Protein AF-A0A4E0RVG8-F1 (afdb_monomer_lite)

Secondary structure (DSSP, 8-state):
-PPPGGG-SS---S---------HHHHHHHHHHHHHHH--HHHHHHHHHHHHH-SPPPPTT-HHHHHHHHHHHHHHHHHHHHTT-HHHHTSHHHHHHHHTTS-HHHHHHHHHHHHHHHHTT----THHHHHHHHHHHHHHH--TTTTT-------------------------------B-TTT-SB--GGG-TTTGGG--

Structure (mmCIF, N/CA/C/O backbone):
data_AF-A0A4E0RVG8-F1
#
_entry.id   AF-A0A4E0RVG8-F1
#
loop_
_atom_site.group_PDB
_atom_site.id
_atom_site.type_symbol
_atom_site.label_atom_id
_atom_site.label_alt_id
_atom_site.label_comp_id
_atom_site.label_asym_id
_atom_site.label_entity_id
_atom_site.label_seq_id
_atom_site.pdbx_PDB_ins_code
_atom_site.Cartn_x
_atom_site.Cartn_y
_atom_site.Cartn_z
_atom_site.occupancy
_atom_site.B_iso_or_equiv
_atom_site.auth_seq_id
_atom_site.auth_comp_id
_atom_site.auth_asym_id
_atom_site.auth_atom_id
_atom_site.pdbx_PDB_model_num
ATOM 1 N N . MET A 1 1 ? 39.348 -20.521 -1.700 1.00 37.69 1 MET A N 1
ATOM 2 C CA . MET A 1 1 ? 38.401 -19.799 -0.828 1.00 37.69 1 MET A CA 1
ATOM 3 C C . MET A 1 1 ? 38.369 -18.353 -1.295 1.00 37.69 1 MET A C 1
ATOM 5 O O . MET A 1 1 ? 39.343 -17.645 -1.078 1.00 37.69 1 MET A O 1
ATOM 9 N N . LEU A 1 2 ? 37.337 -17.967 -2.051 1.00 38.94 2 LEU A N 1
ATOM 10 C CA . LEU A 1 2 ? 37.091 -16.569 -2.425 1.00 38.94 2 LEU A CA 1
ATOM 11 C C . LEU A 1 2 ? 36.322 -15.877 -1.286 1.00 38.94 2 LEU A C 1
ATOM 13 O O . LEU A 1 2 ? 35.474 -16.536 -0.685 1.00 38.94 2 LEU A O 1
ATOM 17 N N . PRO A 1 3 ? 36.571 -14.591 -0.992 1.00 45.75 3 PRO A N 1
ATOM 18 C CA . PRO A 1 3 ? 35.736 -13.839 -0.066 1.00 45.75 3 PRO A CA 1
ATOM 19 C C . PRO A 1 3 ? 34.444 -13.350 -0.749 1.00 45.75 3 PRO A C 1
ATOM 21 O O . PRO A 1 3 ? 34.441 -13.024 -1.937 1.00 45.75 3 PRO A O 1
ATOM 24 N N . ASP A 1 4 ? 33.359 -13.302 0.027 1.00 42.81 4 ASP A N 1
ATOM 25 C CA . ASP A 1 4 ? 32.016 -12.869 -0.377 1.00 42.81 4 ASP A CA 1
ATOM 26 C C . ASP A 1 4 ? 31.976 -11.416 -0.908 1.00 42.81 4 ASP A C 1
ATOM 28 O O . ASP A 1 4 ? 32.441 -10.500 -0.221 1.00 42.81 4 ASP A O 1
ATOM 32 N N . PRO A 1 5 ? 31.343 -11.145 -2.069 1.00 45.34 5 PRO A N 1
ATOM 33 C CA . PRO A 1 5 ? 31.264 -9.799 -2.645 1.00 45.34 5 PRO A CA 1
ATOM 34 C C . PRO A 1 5 ? 30.234 -8.859 -1.986 1.00 45.34 5 PRO A C 1
ATOM 36 O O . PRO A 1 5 ? 30.130 -7.696 -2.372 1.00 45.34 5 PRO A O 1
ATOM 39 N N . LEU A 1 6 ? 29.474 -9.308 -0.982 1.00 44.41 6 LEU A N 1
ATOM 40 C CA . LEU A 1 6 ? 28.323 -8.558 -0.450 1.00 44.41 6 LEU A CA 1
ATOM 41 C C . LEU A 1 6 ? 28.614 -7.673 0.776 1.00 44.41 6 LEU A C 1
ATOM 43 O O . LEU A 1 6 ? 27.701 -7.050 1.315 1.00 44.41 6 LEU A O 1
ATOM 47 N N . LEU A 1 7 ? 29.874 -7.544 1.201 1.00 45.16 7 LEU A N 1
ATOM 48 C CA . LEU A 1 7 ? 30.248 -6.710 2.356 1.00 45.16 7 LEU A CA 1
ATOM 49 C C . LEU A 1 7 ? 30.749 -5.295 2.007 1.00 45.16 7 LEU A C 1
ATOM 51 O O . LEU A 1 7 ? 31.096 -4.534 2.906 1.00 45.16 7 LEU A O 1
ATOM 55 N N . CYS A 1 8 ? 30.741 -4.882 0.735 1.00 43.25 8 CYS A N 1
ATOM 56 C CA . CYS A 1 8 ? 31.316 -3.595 0.309 1.00 43.25 8 CYS A CA 1
ATOM 57 C C . CYS A 1 8 ? 30.306 -2.433 0.189 1.00 43.25 8 CYS A C 1
ATOM 59 O O . CYS A 1 8 ? 30.547 -1.475 -0.539 1.00 43.25 8 CYS A O 1
ATOM 61 N N . TRP A 1 9 ? 29.159 -2.486 0.877 1.00 38.25 9 TRP A N 1
ATOM 62 C CA . TRP A 1 9 ? 28.128 -1.439 0.759 1.00 38.25 9 TRP A CA 1
ATOM 63 C C . TRP A 1 9 ? 27.775 -0.730 2.067 1.00 38.25 9 TRP A C 1
ATOM 65 O O . TRP A 1 9 ? 26.654 -0.259 2.251 1.00 38.25 9 TRP A O 1
ATOM 75 N N . LYS A 1 10 ? 28.742 -0.598 2.984 1.00 39.66 10 LYS A N 1
ATOM 76 C CA . LYS A 1 10 ? 28.649 0.357 4.099 1.00 39.66 10 LYS A CA 1
ATOM 77 C C . LYS A 1 10 ? 29.997 1.009 4.402 1.00 39.66 10 LYS A C 1
ATOM 79 O O . LYS A 1 10 ? 30.879 0.385 4.971 1.00 39.66 10 LYS A O 1
ATOM 84 N N . GLY A 1 11 ? 30.086 2.306 4.102 1.00 36.59 11 GLY A N 1
ATOM 85 C CA . GLY A 1 11 ? 31.051 3.220 4.714 1.00 36.59 11 GLY A CA 1
ATOM 86 C C . GLY A 1 11 ? 32.133 3.747 3.775 1.00 36.59 11 GLY A C 1
ATOM 87 O O . GLY A 1 11 ? 33.090 3.048 3.479 1.00 36.59 11 GLY A O 1
ATOM 88 N N . THR A 1 12 ? 31.988 5.009 3.355 1.00 35.59 12 THR A N 1
ATOM 89 C CA . THR A 1 12 ? 33.002 6.093 3.439 1.00 35.59 12 THR A CA 1
ATOM 90 C C . THR A 1 12 ? 32.577 7.271 2.556 1.00 35.59 12 THR A C 1
ATOM 92 O O . THR A 1 12 ? 33.161 7.590 1.525 1.00 35.59 12 THR A O 1
ATOM 95 N N . ARG A 1 13 ? 31.530 7.980 2.992 1.00 45.09 13 ARG A N 1
ATOM 96 C CA . ARG A 1 13 ? 31.224 9.325 2.495 1.00 45.09 13 ARG A CA 1
ATOM 97 C C . ARG A 1 13 ? 32.097 10.316 3.271 1.00 45.09 13 ARG A C 1
ATOM 99 O O . ARG A 1 13 ? 31.614 10.935 4.206 1.00 45.09 13 ARG A O 1
ATOM 106 N N . SER A 1 14 ? 33.386 10.394 2.940 1.00 43.09 14 SER A N 1
ATOM 107 C CA . SER A 1 14 ? 34.197 11.603 3.149 1.00 43.09 14 SER A CA 1
ATOM 108 C C . SER A 1 14 ? 35.595 11.454 2.554 1.00 43.09 14 SER A C 1
ATOM 110 O O . SER A 1 14 ? 36.354 10.566 2.919 1.00 43.09 14 SER A O 1
ATOM 112 N N . HIS A 1 15 ? 35.912 12.389 1.660 1.00 42.06 15 HIS A N 1
ATOM 113 C CA . HIS A 1 15 ? 37.232 12.696 1.109 1.00 42.06 15 HIS A CA 1
ATOM 114 C C . HIS A 1 15 ? 37.966 11.627 0.286 1.00 42.06 15 HIS A C 1
ATOM 116 O O . HIS A 1 15 ? 38.915 10.991 0.738 1.00 42.06 15 HIS A O 1
ATOM 122 N N . ARG A 1 16 ? 37.724 11.669 -1.030 1.00 37.50 16 ARG A N 1
ATOM 123 C CA . ARG A 1 16 ? 38.842 11.804 -1.974 1.00 37.50 16 ARG A CA 1
ATOM 124 C C . ARG A 1 16 ? 38.418 12.597 -3.214 1.00 37.50 16 ARG A C 1
ATOM 126 O O . ARG A 1 16 ? 37.529 12.196 -3.954 1.00 37.50 16 ARG A O 1
ATOM 133 N N . ARG A 1 17 ? 39.035 13.770 -3.392 1.00 47.69 17 ARG A N 1
ATOM 134 C CA . ARG A 1 17 ? 39.028 14.530 -4.646 1.00 47.69 17 ARG A CA 1
ATOM 135 C C . ARG A 1 17 ? 39.927 13.787 -5.634 1.00 47.69 17 ARG A C 1
ATOM 137 O O . ARG A 1 17 ? 41.140 13.928 -5.555 1.00 47.69 17 ARG A O 1
ATOM 144 N N . SER A 1 18 ? 39.316 13.074 -6.566 1.00 37.06 18 SER A N 1
ATOM 145 C CA . SER A 1 18 ? 39.905 12.728 -7.859 1.00 37.06 18 SER A CA 1
ATOM 146 C C . SER A 1 18 ? 38.774 12.838 -8.868 1.00 37.06 18 SER A C 1
ATOM 148 O O . SER A 1 18 ? 37.723 12.227 -8.686 1.00 37.06 18 SER A O 1
ATOM 150 N N . ARG A 1 19 ? 38.938 13.698 -9.873 1.00 47.47 19 ARG A N 1
ATOM 151 C CA . ARG A 1 19 ? 38.011 13.801 -10.999 1.00 47.47 19 ARG A CA 1
ATOM 152 C C . ARG A 1 19 ? 38.129 12.530 -11.833 1.00 47.47 19 ARG A C 1
ATOM 154 O O . ARG A 1 19 ? 38.873 12.527 -12.800 1.00 47.47 19 ARG A O 1
ATOM 161 N N . ASP A 1 20 ? 37.357 11.515 -11.491 1.00 51.16 20 ASP A N 1
ATOM 162 C CA . ASP A 1 20 ? 36.913 10.539 -12.474 1.00 51.16 20 ASP A CA 1
ATOM 163 C C . ASP A 1 20 ? 35.464 10.885 -12.779 1.00 51.16 20 ASP A C 1
ATOM 165 O O . ASP A 1 20 ? 34.530 10.571 -12.038 1.00 51.16 20 ASP A O 1
ATOM 169 N N . VAL A 1 21 ? 35.288 11.643 -13.860 1.00 50.25 21 VAL A N 1
ATOM 170 C CA . VAL A 1 21 ? 34.004 11.710 -14.546 1.00 50.25 21 VAL A CA 1
ATOM 171 C C . VAL A 1 21 ? 33.751 10.283 -15.010 1.00 50.25 21 VAL A C 1
ATOM 173 O O . VAL A 1 21 ? 34.261 9.872 -16.048 1.00 50.25 21 VAL A O 1
ATOM 176 N N . PHE A 1 22 ? 33.002 9.506 -14.222 1.00 54.41 22 PHE A N 1
ATOM 177 C CA . PHE A 1 22 ? 32.346 8.318 -14.750 1.00 54.41 22 PHE A CA 1
ATOM 178 C C . PHE A 1 22 ? 31.686 8.762 -16.056 1.00 54.41 22 PHE A C 1
ATOM 180 O O . PHE A 1 22 ? 30.952 9.760 -16.026 1.00 54.41 22 PHE A O 1
ATOM 187 N N . PRO A 1 23 ? 31.955 8.115 -17.204 1.00 60.66 23 PRO A N 1
ATOM 188 C CA . PRO A 1 23 ? 31.204 8.430 -18.399 1.00 60.66 23 PRO A CA 1
ATOM 189 C C . PRO A 1 23 ? 29.758 8.116 -18.029 1.00 60.66 23 PRO A C 1
ATOM 191 O O . PRO A 1 23 ? 29.406 6.951 -17.864 1.00 60.66 23 PRO A O 1
ATOM 194 N N . LYS A 1 24 ? 28.941 9.154 -17.797 1.00 70.69 24 LYS A N 1
ATOM 195 C CA . LYS A 1 24 ? 27.519 9.010 -17.443 1.00 70.69 24 LYS A CA 1
ATOM 196 C C . LYS A 1 24 ? 26.844 8.054 -18.426 1.00 70.69 24 LYS A C 1
ATOM 198 O O . LYS A 1 24 ? 26.066 7.202 -18.030 1.00 70.69 24 LYS A O 1
ATOM 203 N N . GLU A 1 25 ? 27.297 8.126 -19.671 1.00 81.12 25 GLU A N 1
ATOM 204 C CA . GLU A 1 25 ? 27.024 7.219 -20.773 1.00 81.12 25 GLU A CA 1
ATOM 205 C C . GLU A 1 25 ? 27.254 5.725 -20.466 1.00 81.12 25 GLU A C 1
ATOM 207 O O . GLU A 1 25 ? 26.426 4.887 -20.794 1.00 81.12 25 GLU A O 1
ATOM 212 N N . GLY A 1 26 ? 28.387 5.364 -19.857 1.00 86.44 26 GLY A N 1
ATOM 213 C CA . GLY A 1 26 ? 28.716 3.979 -19.518 1.00 86.44 26 GLY A CA 1
ATOM 214 C C . GLY A 1 26 ? 27.856 3.440 -18.378 1.00 86.44 26 GLY A C 1
ATOM 215 O O . GLY A 1 26 ? 27.423 2.296 -18.443 1.00 86.44 26 GLY A O 1
ATOM 216 N N . TYR A 1 27 ? 27.570 4.272 -17.371 1.00 86.12 27 TYR A N 1
ATOM 217 C CA . TYR A 1 27 ? 26.663 3.909 -16.279 1.00 86.12 27 TYR A CA 1
ATOM 218 C C . TYR A 1 27 ? 25.227 3.721 -16.779 1.00 86.12 27 TYR A C 1
ATOM 220 O O . TYR A 1 27 ? 24.636 2.683 -16.511 1.00 86.12 27 TYR A O 1
ATOM 228 N N . VAL A 1 28 ? 24.699 4.680 -17.548 1.00 89.81 28 VAL A N 1
ATOM 229 C CA . VAL A 1 28 ? 23.347 4.594 -18.125 1.00 89.81 28 VAL A CA 1
ATOM 230 C C . VAL A 1 28 ? 23.229 3.361 -19.019 1.00 89.81 28 VAL A C 1
ATOM 232 O O . VAL A 1 28 ? 22.355 2.542 -18.782 1.00 89.81 28 VAL A O 1
ATOM 235 N N . ARG A 1 29 ? 24.184 3.125 -19.931 1.00 89.00 29 ARG A N 1
ATOM 236 C CA . ARG A 1 29 ? 24.182 1.910 -20.766 1.00 89.00 29 ARG A CA 1
ATOM 237 C C . ARG A 1 29 ? 24.251 0.612 -19.963 1.00 89.00 29 ARG A C 1
ATOM 239 O O . ARG A 1 29 ? 23.664 -0.382 -20.377 1.00 89.00 29 ARG A O 1
ATOM 246 N N . ALA A 1 30 ? 24.990 0.589 -18.855 1.00 90.44 30 ALA A N 1
ATOM 247 C CA . ALA A 1 30 ? 25.054 -0.588 -17.994 1.00 90.44 30 ALA A CA 1
ATOM 248 C C . ALA A 1 30 ? 23.718 -0.836 -17.281 1.00 90.44 30 ALA A C 1
ATOM 250 O O . ALA A 1 30 ? 23.285 -1.982 -17.207 1.00 90.44 30 ALA A O 1
ATOM 251 N N . VAL A 1 31 ? 23.059 0.220 -16.795 1.00 86.50 31 VAL A N 1
ATOM 252 C CA . VAL A 1 31 ? 21.716 0.135 -16.205 1.00 86.50 31 VAL A CA 1
ATOM 253 C C . VAL A 1 31 ? 20.709 -0.339 -17.251 1.00 86.50 31 VAL A C 1
ATOM 255 O O . VAL A 1 31 ? 20.068 -1.356 -17.015 1.00 86.50 31 VAL A O 1
ATOM 258 N N . ASP A 1 32 ? 20.665 0.284 -18.431 1.00 89.38 32 ASP A N 1
ATOM 259 C CA . ASP A 1 32 ? 19.761 -0.098 -19.524 1.00 89.38 32 ASP A CA 1
ATOM 260 C C . ASP A 1 32 ? 19.957 -1.565 -19.940 1.00 89.38 32 ASP A C 1
ATOM 262 O O . ASP A 1 32 ? 18.997 -2.299 -20.173 1.00 89.38 32 ASP A O 1
ATOM 266 N N . PHE A 1 33 ? 21.211 -2.025 -20.016 1.00 90.69 33 PHE A N 1
ATOM 267 C CA . PHE A 1 33 ? 21.520 -3.418 -20.329 1.00 90.69 33 PHE A CA 1
ATOM 268 C C . PHE A 1 33 ? 21.007 -4.369 -19.242 1.00 90.69 33 PHE A C 1
ATOM 270 O O . PHE A 1 33 ? 20.397 -5.389 -19.557 1.00 90.69 33 PHE A O 1
ATOM 277 N N . LEU A 1 34 ? 21.229 -4.047 -17.965 1.00 88.56 34 LEU A N 1
ATOM 278 C CA . LEU A 1 34 ? 20.746 -4.866 -16.854 1.00 88.56 34 LEU A CA 1
ATOM 279 C C . LEU A 1 34 ? 19.216 -4.884 -16.786 1.00 88.56 34 LEU A C 1
ATOM 281 O O . LEU A 1 34 ? 18.636 -5.951 -16.600 1.00 88.56 34 LEU A O 1
ATOM 285 N N . GLU A 1 35 ? 18.565 -3.740 -16.984 1.00 86.44 35 GLU A N 1
ATOM 286 C CA . GLU A 1 35 ? 17.107 -3.639 -17.050 1.00 86.44 35 GLU A CA 1
ATOM 287 C C . GLU A 1 35 ? 16.545 -4.427 -18.237 1.00 86.44 35 GLU A C 1
ATOM 289 O O . GLU A 1 35 ? 15.579 -5.162 -18.074 1.00 86.44 35 GLU A O 1
ATOM 294 N N . SER A 1 36 ? 17.182 -4.371 -19.409 1.00 87.75 36 SER A N 1
ATOM 295 C CA . SER A 1 36 ? 16.743 -5.133 -20.582 1.00 87.75 36 SER A CA 1
ATOM 296 C C . SER A 1 36 ? 16.915 -6.645 -20.426 1.00 87.75 36 SER A C 1
ATOM 298 O O . SER A 1 36 ? 16.117 -7.397 -20.981 1.00 87.75 36 SER A O 1
ATOM 300 N N . GLN A 1 37 ? 17.978 -7.099 -19.758 1.00 88.56 37 GLN A N 1
ATOM 301 C CA . GLN A 1 37 ? 18.290 -8.528 -19.648 1.00 88.56 37 GLN A CA 1
ATOM 302 C C . GLN A 1 37 ? 17.629 -9.193 -18.438 1.00 88.56 37 GLN A C 1
ATOM 304 O O . GLN A 1 37 ? 17.293 -10.374 -18.495 1.00 88.56 37 GLN A O 1
ATOM 309 N N . PHE A 1 38 ? 17.468 -8.453 -17.340 1.00 82.44 38 PHE A N 1
ATOM 310 C CA . PHE A 1 38 ? 17.044 -9.000 -16.048 1.00 82.44 38 PHE A CA 1
ATOM 311 C C . PHE A 1 38 ? 15.881 -8.234 -15.411 1.00 82.44 38 PHE A C 1
ATOM 313 O O . PHE A 1 38 ? 15.320 -8.697 -14.418 1.00 82.44 38 PHE A O 1
ATOM 320 N N . GLY A 1 39 ? 15.526 -7.062 -15.937 1.00 84.31 39 GLY A N 1
ATOM 321 C CA . GLY A 1 39 ? 14.435 -6.253 -15.421 1.00 84.31 39 GLY A CA 1
ATOM 322 C C . GLY A 1 39 ? 13.082 -6.740 -15.929 1.00 84.31 39 GLY A C 1
ATOM 323 O O . GLY A 1 39 ? 12.858 -6.883 -17.126 1.00 84.31 39 GLY A O 1
ATOM 324 N N . CYS A 1 40 ? 12.147 -6.928 -15.002 1.00 89.69 40 CYS A N 1
ATOM 325 C CA . CYS A 1 40 ? 10.723 -6.997 -15.309 1.00 89.69 40 CYS A CA 1
ATOM 326 C C . CYS A 1 40 ? 9.990 -6.005 -14.393 1.00 89.69 40 CYS A C 1
ATOM 328 O O . CYS A 1 40 ? 9.618 -6.363 -13.271 1.00 89.69 40 CYS A O 1
ATOM 330 N N . PRO A 1 41 ? 9.842 -4.732 -14.815 1.00 87.31 41 PRO A N 1
ATOM 331 C CA . PRO A 1 41 ? 9.243 -3.690 -13.982 1.00 87.31 41 PRO A CA 1
ATOM 332 C C . PRO A 1 41 ? 7.827 -4.038 -13.510 1.00 87.31 41 PRO A C 1
ATOM 334 O O . PRO A 1 41 ? 7.479 -3.731 -12.373 1.00 87.31 41 PRO A O 1
ATOM 337 N N . ASP A 1 42 ? 7.047 -4.738 -14.339 1.00 90.75 42 ASP A N 1
ATOM 338 C CA . ASP A 1 42 ? 5.700 -5.204 -13.996 1.00 90.75 42 ASP A CA 1
ATOM 339 C C . ASP A 1 42 ? 5.710 -6.216 -12.840 1.00 90.75 42 ASP A C 1
ATOM 341 O O . ASP A 1 42 ? 4.942 -6.082 -11.884 1.00 90.75 42 ASP A O 1
ATOM 345 N N . ASP A 1 43 ? 6.607 -7.207 -12.883 1.00 91.44 43 ASP A N 1
ATOM 346 C CA . ASP A 1 43 ? 6.738 -8.208 -11.818 1.00 91.44 43 ASP A CA 1
ATOM 347 C C . ASP A 1 43 ? 7.238 -7.575 -10.518 1.00 91.44 43 ASP A C 1
ATOM 349 O O . ASP A 1 43 ? 6.751 -7.906 -9.433 1.00 91.44 43 ASP A O 1
ATOM 353 N N . VAL A 1 44 ? 8.173 -6.623 -10.616 1.00 90.69 44 VAL A N 1
ATOM 354 C CA . VAL A 1 44 ? 8.649 -5.851 -9.462 1.00 90.69 44 VAL A CA 1
ATOM 355 C C . VAL A 1 44 ? 7.500 -5.036 -8.872 1.00 90.69 44 VAL A C 1
ATOM 357 O O . VAL A 1 44 ? 7.236 -5.140 -7.676 1.00 90.69 44 VAL A O 1
ATOM 360 N N . ALA A 1 45 ? 6.768 -4.273 -9.686 1.00 91.50 45 ALA A N 1
ATOM 361 C CA . ALA A 1 45 ? 5.641 -3.464 -9.230 1.00 91.50 45 ALA A CA 1
ATOM 362 C C . ALA A 1 45 ? 4.544 -4.317 -8.576 1.00 91.50 45 ALA A C 1
ATOM 364 O O . ALA A 1 45 ? 4.004 -3.957 -7.522 1.00 91.50 45 ALA A O 1
ATOM 365 N N . LYS A 1 46 ? 4.252 -5.485 -9.154 1.00 91.50 46 LYS A N 1
ATOM 366 C CA . LYS A 1 46 ? 3.334 -6.465 -8.577 1.00 91.50 46 LYS A CA 1
ATOM 367 C C . LYS A 1 46 ? 3.831 -6.974 -7.226 1.00 91.50 46 LYS A C 1
ATOM 369 O O . LYS A 1 46 ? 3.070 -6.939 -6.264 1.00 91.50 46 LYS A O 1
ATOM 374 N N . CYS A 1 47 ? 5.100 -7.364 -7.127 1.00 92.06 47 CYS A N 1
ATOM 375 C CA . CYS A 1 47 ? 5.707 -7.836 -5.884 1.00 92.06 47 CYS A CA 1
ATOM 376 C C . CYS A 1 47 ? 5.624 -6.780 -4.768 1.00 92.06 47 CYS A C 1
ATOM 378 O O . CYS A 1 47 ? 5.149 -7.071 -3.671 1.00 92.06 47 CYS A O 1
ATOM 380 N N . LEU A 1 48 ? 5.981 -5.523 -5.061 1.00 92.19 48 LEU A N 1
ATOM 381 C CA . LEU A 1 48 ? 5.860 -4.421 -4.097 1.00 92.19 48 LEU A CA 1
ATOM 382 C C . LEU A 1 48 ? 4.400 -4.201 -3.669 1.00 92.19 48 LEU A C 1
ATOM 384 O O . LEU A 1 48 ? 4.132 -3.942 -2.495 1.00 92.19 48 LEU A O 1
ATOM 388 N N . SER A 1 49 ? 3.458 -4.313 -4.609 1.00 90.50 49 SER A N 1
ATOM 389 C CA . SER A 1 49 ? 2.021 -4.182 -4.338 1.00 90.50 49 SER A CA 1
ATOM 390 C C . SER A 1 49 ? 1.481 -5.306 -3.458 1.00 90.50 49 SER A C 1
ATOM 392 O O . SER A 1 49 ? 0.686 -5.054 -2.548 1.00 90.50 49 SER A O 1
ATOM 394 N N . ASP A 1 50 ? 1.927 -6.536 -3.705 1.00 91.00 50 ASP A N 1
ATOM 395 C CA . ASP A 1 50 ? 1.558 -7.708 -2.921 1.00 91.00 50 ASP A CA 1
ATOM 396 C C . ASP A 1 50 ? 2.106 -7.604 -1.494 1.00 91.00 50 ASP A C 1
ATOM 398 O O . ASP A 1 50 ? 1.332 -7.699 -0.539 1.00 91.00 50 ASP A O 1
ATOM 402 N N . GLU A 1 51 ? 3.384 -7.249 -1.328 1.00 91.94 51 GLU A N 1
ATOM 403 C CA . GLU A 1 51 ? 4.008 -7.069 -0.012 1.00 91.94 51 GLU A CA 1
ATOM 404 C C . GLU A 1 51 ? 3.285 -6.048 0.880 1.00 91.94 51 GLU A C 1
ATOM 406 O O . GLU A 1 51 ? 3.209 -6.231 2.097 1.00 91.94 51 GLU A O 1
ATOM 411 N N . MET A 1 52 ? 2.727 -4.975 0.307 1.00 89.69 52 MET A N 1
ATOM 412 C CA . MET A 1 52 ? 1.942 -3.998 1.074 1.00 89.69 52 MET A CA 1
ATOM 413 C C . MET A 1 52 ? 0.668 -4.618 1.673 1.00 89.69 52 MET A C 1
ATOM 415 O O . MET A 1 52 ? 0.260 -4.274 2.790 1.00 89.69 52 MET A O 1
ATOM 419 N N . GLY A 1 53 ? 0.021 -5.514 0.924 1.00 85.00 53 GLY A N 1
ATOM 420 C CA . GLY A 1 53 ? -1.218 -6.193 1.308 1.00 85.00 53 GLY A CA 1
ATOM 421 C C . GLY A 1 53 ? -1.020 -7.474 2.122 1.00 85.00 53 GLY A C 1
ATOM 422 O O . GLY A 1 53 ? -1.968 -7.967 2.752 1.00 85.00 53 GLY A O 1
ATOM 423 N N . ASP A 1 54 ? 0.197 -8.003 2.111 1.00 82.56 54 ASP A N 1
ATOM 424 C CA . ASP A 1 54 ? 0.559 -9.259 2.745 1.00 82.56 54 ASP A CA 1
ATOM 425 C C . ASP A 1 54 ? 1.029 -9.053 4.194 1.00 82.56 54 ASP A C 1
ATOM 427 O O . ASP A 1 54 ? 1.253 -7.936 4.675 1.00 82.56 54 ASP A O 1
ATOM 431 N N . GLY A 1 55 ? 1.080 -10.150 4.949 1.00 76.25 55 GLY A N 1
ATOM 432 C CA . GLY A 1 55 ? 1.430 -10.171 6.370 1.00 76.25 55 GLY A CA 1
ATOM 433 C C . GLY A 1 55 ? 0.246 -10.392 7.317 1.00 76.25 55 GLY A C 1
ATOM 434 O O . GLY A 1 55 ? -0.926 -10.256 6.956 1.00 76.25 55 GLY A O 1
ATOM 435 N N . THR A 1 56 ? 0.569 -10.766 8.553 1.00 76.25 56 THR A N 1
ATOM 436 C CA . THR A 1 56 ? -0.413 -11.047 9.608 1.00 76.25 56 THR A CA 1
ATOM 437 C C . THR A 1 56 ? -1.178 -9.781 9.992 1.00 76.25 56 THR A C 1
ATOM 439 O O . THR A 1 56 ? -0.630 -8.674 9.951 1.00 76.25 56 THR A O 1
ATOM 442 N N . GLY A 1 57 ? -2.455 -9.951 10.345 1.00 75.00 57 GLY A N 1
ATOM 443 C CA . GLY A 1 57 ? -3.255 -8.887 10.945 1.00 75.00 57 GLY A CA 1
ATOM 444 C C . GLY A 1 57 ? -2.597 -8.366 12.219 1.00 75.00 57 GLY A C 1
ATOM 445 O O . GLY A 1 57 ? -1.901 -9.096 12.928 1.00 75.00 57 GLY A O 1
ATOM 446 N N . MET A 1 58 ? -2.774 -7.081 12.471 1.00 79.50 58 MET A N 1
ATOM 447 C CA . MET A 1 58 ? -2.101 -6.391 13.556 1.00 79.50 58 MET A CA 1
ATOM 448 C C . MET A 1 58 ? -2.926 -6.385 14.831 1.00 79.50 58 MET A C 1
ATOM 450 O O . MET A 1 58 ? -4.115 -6.073 14.806 1.00 79.50 58 MET A O 1
ATOM 454 N N . THR A 1 59 ? -2.276 -6.642 15.964 1.00 75.62 59 THR A N 1
ATOM 455 C CA . THR A 1 59 ? -2.901 -6.401 17.263 1.00 75.62 59 THR A CA 1
ATOM 456 C C . THR A 1 59 ? -2.808 -4.912 17.619 1.00 75.62 59 THR A C 1
ATOM 458 O O . THR A 1 59 ? -1.810 -4.257 17.303 1.00 75.62 59 THR A O 1
ATOM 461 N N . PRO A 1 60 ? -3.812 -4.344 18.309 1.00 69.69 60 PRO A N 1
ATOM 462 C CA . PRO A 1 60 ? -3.821 -2.921 18.657 1.00 69.69 60 PRO A CA 1
ATOM 463 C C . PRO A 1 60 ? -2.686 -2.461 19.588 1.00 69.69 60 PRO A C 1
ATOM 465 O O . PRO A 1 60 ? -2.455 -1.262 19.737 1.00 69.69 60 PRO A O 1
ATOM 468 N N . THR A 1 61 ? -2.015 -3.394 20.264 1.00 73.81 61 THR A N 1
ATOM 469 C CA . THR A 1 61 ? -0.989 -3.121 21.279 1.00 7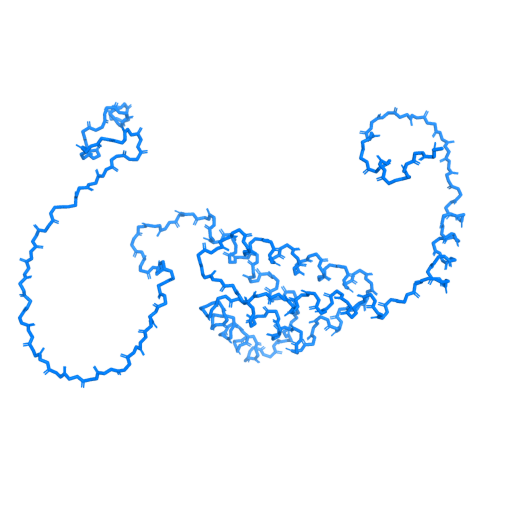3.81 61 THR A CA 1
ATOM 470 C C . THR A 1 61 ? 0.436 -3.145 20.731 1.00 73.81 61 THR A C 1
ATOM 472 O O . THR A 1 61 ? 1.340 -2.618 21.380 1.00 73.81 61 THR A O 1
ATOM 475 N N . ASP A 1 62 ? 0.667 -3.702 19.539 1.00 81.81 62 ASP A N 1
ATOM 476 C CA . ASP A 1 62 ? 2.011 -3.817 18.972 1.00 81.81 62 ASP A CA 1
ATOM 477 C C . ASP A 1 62 ? 2.381 -2.606 18.097 1.00 81.81 62 ASP A C 1
ATOM 479 O O . ASP A 1 62 ? 2.423 -2.659 16.864 1.00 81.81 62 ASP A O 1
ATOM 483 N N . ILE A 1 63 ? 2.727 -1.502 18.765 1.00 84.94 63 ILE A N 1
ATOM 484 C CA . ILE A 1 63 ? 3.212 -0.261 18.133 1.00 84.94 63 ILE A CA 1
ATOM 485 C C . ILE A 1 63 ? 4.473 -0.521 17.288 1.00 84.94 63 ILE A C 1
ATOM 487 O O . ILE A 1 63 ? 4.720 0.157 16.286 1.00 84.94 63 ILE A O 1
ATOM 491 N N . THR A 1 64 ? 5.292 -1.514 17.655 1.00 86.44 64 THR A N 1
ATOM 492 C CA . THR A 1 64 ? 6.530 -1.811 16.925 1.00 86.44 64 THR A CA 1
ATOM 493 C C . THR A 1 64 ? 6.254 -2.442 15.568 1.00 86.44 64 THR A C 1
ATOM 495 O O . THR A 1 64 ? 6.864 -2.024 14.576 1.00 86.44 64 THR A O 1
ATOM 498 N N . SER A 1 65 ? 5.312 -3.387 15.497 1.00 86.62 65 SER A N 1
ATOM 499 C CA . SER A 1 65 ? 4.820 -3.926 14.230 1.00 86.62 65 SER A CA 1
ATOM 500 C C . SER A 1 65 ? 4.139 -2.838 13.408 1.00 86.62 65 SER A C 1
ATOM 502 O O . SER A 1 65 ? 4.349 -2.780 12.196 1.00 86.62 65 SER A O 1
ATOM 504 N N . PHE A 1 66 ? 3.419 -1.915 14.059 1.00 88.50 66 PHE A N 1
ATOM 505 C CA . PHE A 1 66 ? 2.738 -0.820 13.371 1.00 88.50 66 PHE A CA 1
ATOM 506 C C . PHE A 1 66 ? 3.729 0.087 12.672 1.00 88.50 66 PHE A C 1
ATOM 508 O O . PHE A 1 66 ? 3.649 0.294 11.463 1.00 88.50 66 PHE A O 1
ATOM 515 N N . ARG A 1 67 ? 4.763 0.509 13.398 1.00 90.00 67 ARG A N 1
ATOM 516 C CA . ARG A 1 67 ? 5.851 1.306 12.839 1.00 90.00 67 ARG A CA 1
ATOM 517 C C . ARG A 1 67 ? 6.551 0.611 11.672 1.00 90.00 67 ARG A C 1
ATOM 519 O O . ARG A 1 67 ? 6.909 1.276 10.702 1.00 90.00 67 ARG A O 1
ATOM 526 N N . LYS A 1 68 ? 6.759 -0.708 11.749 1.00 91.19 68 LYS A N 1
ATOM 527 C CA . LYS A 1 68 ? 7.339 -1.488 10.643 1.00 91.19 68 LYS A CA 1
ATOM 528 C C . LYS A 1 68 ? 6.412 -1.505 9.427 1.00 91.19 68 LYS A C 1
ATOM 530 O O . LYS A 1 68 ? 6.891 -1.264 8.324 1.00 91.19 68 LYS A O 1
ATOM 535 N N . ARG A 1 69 ? 5.108 -1.727 9.626 1.00 91.12 69 ARG A N 1
ATOM 536 C CA . ARG A 1 69 ? 4.125 -1.734 8.536 1.00 91.12 69 ARG A CA 1
ATOM 537 C C . ARG A 1 69 ? 4.015 -0.371 7.858 1.00 91.12 69 ARG A C 1
ATOM 539 O O . ARG A 1 69 ? 4.041 -0.337 6.637 1.00 91.12 69 ARG A O 1
ATOM 546 N N . VAL A 1 70 ? 3.948 0.739 8.596 1.00 92.38 70 VAL A N 1
ATOM 547 C CA . VAL A 1 70 ? 3.878 2.065 7.950 1.00 92.38 70 VAL A CA 1
ATOM 548 C C . VAL A 1 70 ? 5.128 2.329 7.120 1.00 92.38 70 VAL A C 1
ATOM 550 O O . VAL A 1 70 ? 5.009 2.688 5.960 1.00 92.38 70 VAL A O 1
ATOM 553 N N . ARG A 1 71 ? 6.326 2.047 7.652 1.00 93.62 71 ARG A N 1
ATOM 554 C CA . ARG A 1 71 ? 7.574 2.187 6.881 1.00 93.62 71 ARG A CA 1
ATOM 555 C C . ARG A 1 71 ? 7.583 1.340 5.610 1.00 93.62 71 ARG A C 1
ATOM 557 O O . ARG A 1 71 ? 8.092 1.806 4.598 1.00 93.62 71 ARG A O 1
ATOM 564 N N . LEU A 1 72 ? 7.051 0.117 5.676 1.00 93.94 72 LEU A N 1
ATOM 565 C CA . LEU A 1 72 ? 6.914 -0.763 4.517 1.00 93.94 72 LEU A CA 1
ATOM 566 C C . LEU A 1 72 ? 5.975 -0.144 3.476 1.00 93.94 72 LEU A C 1
ATOM 568 O O . LEU A 1 72 ? 6.362 0.013 2.327 1.00 93.94 72 LEU A O 1
ATOM 572 N N . VAL A 1 73 ? 4.762 0.243 3.875 1.00 94.12 73 VAL A N 1
ATOM 573 C CA . VAL A 1 73 ? 3.767 0.801 2.948 1.00 94.12 73 VAL A CA 1
ATOM 574 C C . VAL A 1 73 ? 4.263 2.117 2.337 1.00 94.12 73 VAL A C 1
ATOM 576 O O . VAL A 1 73 ? 4.186 2.270 1.123 1.00 94.12 73 VAL A O 1
ATOM 579 N N . THR A 1 74 ? 4.840 3.023 3.134 1.00 94.44 74 THR A N 1
ATOM 580 C CA . THR A 1 74 ? 5.417 4.283 2.638 1.00 94.44 74 THR A CA 1
ATOM 581 C C . THR A 1 74 ? 6.558 4.025 1.649 1.00 94.44 74 THR A C 1
ATOM 583 O O . THR A 1 74 ? 6.596 4.633 0.586 1.00 94.44 74 THR A O 1
ATOM 586 N N . SER A 1 75 ? 7.489 3.106 1.942 1.00 94.44 75 SER A N 1
ATOM 587 C CA . SER A 1 75 ? 8.619 2.855 1.034 1.00 94.44 75 SER A CA 1
ATOM 588 C C . SER A 1 75 ? 8.191 2.206 -0.284 1.00 94.44 75 SER A C 1
ATOM 590 O O . SER A 1 75 ? 8.748 2.529 -1.337 1.00 94.44 75 SER A O 1
ATOM 592 N N . ARG A 1 76 ? 7.193 1.313 -0.248 1.00 93.69 76 ARG A N 1
ATOM 593 C CA . ARG A 1 76 ? 6.632 0.688 -1.452 1.00 93.69 76 ARG A CA 1
ATOM 594 C C . ARG A 1 76 ? 5.840 1.687 -2.293 1.00 93.69 76 ARG A C 1
ATOM 596 O O . ARG A 1 76 ? 5.971 1.659 -3.511 1.00 93.69 76 ARG A O 1
ATOM 603 N N . GLU A 1 77 ? 5.088 2.591 -1.667 1.00 93.44 77 GLU A N 1
ATOM 604 C CA . GLU A 1 77 ? 4.375 3.673 -2.360 1.00 93.44 77 GLU A CA 1
ATOM 605 C C . GLU A 1 77 ? 5.330 4.594 -3.125 1.00 93.44 77 GLU A C 1
ATOM 607 O O . GLU A 1 77 ? 5.118 4.834 -4.315 1.00 93.44 77 GLU A O 1
ATOM 612 N N . ILE A 1 78 ? 6.424 5.009 -2.479 1.00 93.38 78 ILE A N 1
ATOM 613 C CA . ILE A 1 78 ? 7.464 5.829 -3.110 1.00 93.38 78 ILE A CA 1
ATOM 614 C C . ILE A 1 78 ? 8.079 5.077 -4.292 1.00 93.38 78 ILE A C 1
ATOM 616 O O . ILE A 1 78 ? 8.134 5.614 -5.393 1.00 93.38 78 ILE A O 1
ATOM 620 N N . SER A 1 79 ? 8.461 3.810 -4.093 1.00 93.44 79 SER A N 1
ATOM 621 C CA . SER A 1 79 ? 9.077 2.990 -5.149 1.00 93.44 79 SER A CA 1
ATOM 622 C C . SER A 1 79 ? 8.149 2.826 -6.360 1.00 93.44 79 SER A C 1
ATOM 624 O O . SER A 1 79 ? 8.578 2.976 -7.499 1.00 93.44 79 SER A O 1
ATOM 626 N N . LEU A 1 80 ? 6.859 2.550 -6.136 1.00 91.94 80 LEU A N 1
ATOM 627 C CA . LEU A 1 80 ? 5.875 2.435 -7.217 1.00 91.94 80 LEU A CA 1
ATOM 628 C C . LEU A 1 80 ? 5.668 3.763 -7.947 1.00 91.94 80 LEU A C 1
ATOM 630 O O . LEU A 1 80 ? 5.496 3.764 -9.162 1.00 91.94 80 LEU A O 1
ATOM 634 N N . THR A 1 81 ? 5.708 4.880 -7.226 1.00 91.69 81 THR A N 1
ATOM 635 C CA . THR A 1 81 ? 5.583 6.219 -7.812 1.00 91.69 81 THR A CA 1
ATOM 636 C C . THR A 1 81 ? 6.799 6.561 -8.671 1.00 91.69 81 THR A C 1
ATOM 638 O O . THR A 1 81 ? 6.634 7.000 -9.806 1.00 91.69 81 THR A O 1
ATOM 641 N N . GLU A 1 82 ? 8.011 6.294 -8.179 1.00 90.88 82 GLU A N 1
ATOM 642 C CA . GLU A 1 82 ? 9.265 6.509 -8.915 1.00 90.88 82 GLU A CA 1
ATOM 643 C C . GLU A 1 82 ? 9.354 5.647 -10.182 1.00 90.88 82 GLU A C 1
ATOM 645 O O . GLU A 1 82 ? 9.865 6.107 -11.200 1.00 90.88 82 GLU A O 1
ATOM 650 N N . MET A 1 83 ? 8.794 4.433 -10.157 1.00 90.25 83 MET A N 1
ATOM 651 C CA . MET A 1 83 ? 8.704 3.560 -11.333 1.00 90.25 83 MET A CA 1
ATOM 652 C C . MET A 1 83 ? 7.538 3.906 -12.283 1.00 90.25 83 MET A C 1
ATOM 654 O O . MET A 1 83 ? 7.392 3.259 -13.317 1.00 90.25 83 MET A O 1
ATOM 658 N N . GLY A 1 84 ? 6.677 4.879 -11.955 1.00 90.50 84 GLY A N 1
ATOM 659 C CA . GLY A 1 84 ? 5.520 5.260 -12.782 1.00 90.50 84 GLY A CA 1
ATOM 660 C C . GLY A 1 84 ? 4.280 4.362 -12.640 1.00 90.50 84 GLY A C 1
ATOM 661 O O . GLY A 1 84 ? 3.332 4.486 -13.414 1.00 90.50 84 GLY A O 1
ATOM 662 N N . TYR A 1 85 ? 4.237 3.494 -11.628 1.00 90.25 85 TYR A N 1
ATOM 663 C CA . TYR A 1 85 ? 3.145 2.552 -11.343 1.00 90.25 85 TYR A CA 1
ATOM 664 C C . TYR A 1 85 ? 2.130 3.088 -10.321 1.00 90.25 85 TYR A C 1
ATOM 666 O O . TYR A 1 85 ? 1.457 2.315 -9.636 1.00 90.25 85 TYR A O 1
ATOM 674 N N . GLU A 1 86 ? 1.955 4.406 -10.211 1.00 85.50 86 GLU A N 1
ATOM 675 C CA . GLU A 1 86 ? 1.044 5.019 -9.230 1.00 85.50 86 GLU A CA 1
ATOM 676 C C . GLU A 1 86 ? -0.417 4.552 -9.400 1.00 85.50 86 GLU A C 1
ATOM 678 O O . GLU A 1 86 ? -1.186 4.448 -8.447 1.00 85.50 86 GLU A O 1
ATOM 683 N N . SER A 1 87 ? -0.838 4.218 -10.620 1.00 84.69 87 SER A N 1
ATOM 684 C CA . SER A 1 87 ? -2.176 3.674 -10.887 1.00 84.69 87 SER A CA 1
ATOM 685 C C . SER A 1 87 ? -2.424 2.326 -10.191 1.00 84.69 87 SER A C 1
ATOM 687 O O . SER A 1 87 ? -3.549 2.062 -9.762 1.00 84.69 87 SER A O 1
ATOM 689 N N . SER A 1 88 ? -1.382 1.503 -10.033 1.00 79.25 88 SER A N 1
ATOM 690 C CA . SER A 1 88 ? -1.457 0.182 -9.396 1.00 79.25 88 SER A CA 1
ATOM 691 C C . SER A 1 88 ? -1.686 0.275 -7.882 1.00 79.25 88 SER A C 1
ATOM 693 O O . SER A 1 88 ? -2.514 -0.457 -7.327 1.00 79.25 88 SER A O 1
ATOM 695 N N . SER A 1 89 ? -1.038 1.238 -7.216 1.00 80.12 89 SER A N 1
ATOM 696 C CA . SER A 1 89 ? -1.243 1.508 -5.791 1.00 80.12 89 SER A CA 1
ATOM 697 C C . SER A 1 89 ? -2.598 2.175 -5.544 1.00 80.12 89 SER A C 1
ATOM 699 O O . SER A 1 89 ? -3.308 1.811 -4.608 1.00 80.12 89 SER A O 1
ATOM 701 N N . ASN A 1 90 ? -3.026 3.071 -6.440 1.00 85.81 90 ASN A N 1
ATOM 702 C CA . ASN A 1 90 ? -4.326 3.750 -6.400 1.00 85.81 90 ASN A CA 1
ATOM 703 C C . ASN A 1 90 ? -5.542 2.825 -6.618 1.00 85.81 90 ASN A C 1
ATOM 705 O O . ASN A 1 90 ? -6.685 3.263 -6.455 1.00 85.81 90 ASN A O 1
ATOM 709 N N . CYS A 1 91 ? -5.337 1.556 -6.979 1.00 84.25 91 CYS A N 1
ATOM 710 C CA . CYS A 1 91 ? -6.430 0.608 -7.136 1.00 84.25 91 CYS A CA 1
ATOM 711 C C . CYS A 1 91 ? -7.170 0.384 -5.797 1.00 84.25 91 CYS A C 1
ATOM 713 O O . CYS A 1 91 ? -6.533 0.093 -4.776 1.00 84.25 91 CYS A O 1
ATOM 715 N N . PRO A 1 92 ? -8.520 0.433 -5.768 1.00 84.12 92 PRO A N 1
ATOM 716 C CA . PRO A 1 92 ? -9.293 0.197 -4.547 1.00 84.12 92 PRO A CA 1
ATOM 717 C C . PRO A 1 92 ? -8.997 -1.146 -3.868 1.00 84.12 92 PRO A C 1
ATOM 719 O O . PRO A 1 92 ? -9.119 -1.261 -2.648 1.00 84.12 92 PRO A O 1
ATOM 722 N N . THR A 1 93 ? -8.605 -2.171 -4.632 1.00 87.62 93 THR A N 1
ATOM 723 C CA . THR A 1 93 ? -8.237 -3.481 -4.078 1.00 87.62 93 THR A CA 1
ATOM 724 C C . THR A 1 93 ? -6.940 -3.409 -3.276 1.00 87.62 93 THR A C 1
ATOM 726 O O . THR A 1 93 ? -6.886 -3.979 -2.186 1.00 87.62 93 THR A O 1
ATOM 729 N N . THR A 1 94 ? -5.939 -2.665 -3.750 1.00 88.00 94 THR A N 1
AT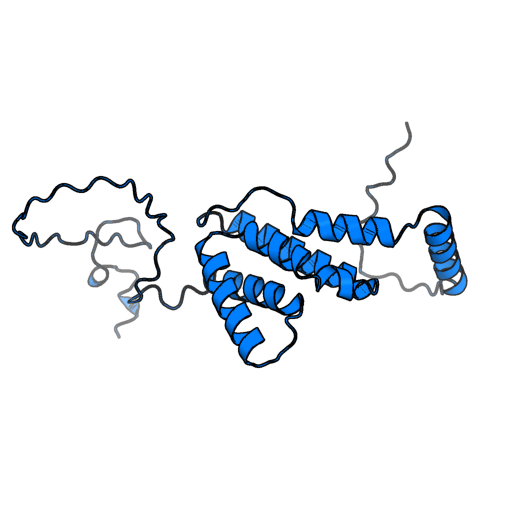OM 730 C CA . THR A 1 94 ? -4.662 -2.440 -3.058 1.00 88.00 94 THR A CA 1
ATOM 731 C C . THR A 1 94 ? -4.880 -1.671 -1.758 1.00 88.00 94 THR A C 1
ATOM 733 O O . THR A 1 94 ? -4.472 -2.136 -0.694 1.00 88.00 94 THR A O 1
ATOM 736 N N . VAL A 1 95 ? -5.632 -0.562 -1.809 1.00 88.94 95 VAL A N 1
ATOM 737 C CA . VAL A 1 95 ? -6.026 0.206 -0.611 1.00 88.94 95 VAL A CA 1
ATOM 738 C C . VAL A 1 95 ? -6.706 -0.705 0.412 1.00 88.94 95 VAL A C 1
ATOM 740 O O . VAL A 1 95 ? -6.331 -0.740 1.583 1.00 88.94 95 VAL A O 1
ATOM 743 N N . LYS A 1 96 ? -7.689 -1.492 -0.035 1.00 89.56 96 LYS A N 1
ATOM 744 C CA . LYS A 1 96 ? -8.436 -2.410 0.825 1.00 89.56 96 LYS A CA 1
ATOM 745 C C . LYS A 1 96 ? -7.543 -3.489 1.440 1.00 89.56 96 LYS A C 1
ATOM 747 O O . LYS A 1 96 ? -7.733 -3.819 2.608 1.00 89.56 96 LYS A O 1
ATOM 752 N N . ARG A 1 97 ? -6.580 -4.039 0.690 1.00 90.94 97 ARG A N 1
ATOM 753 C CA . ARG A 1 97 ? -5.617 -5.027 1.208 1.00 90.94 97 ARG A CA 1
ATOM 754 C C . ARG A 1 97 ? -4.759 -4.438 2.322 1.00 90.94 97 ARG A C 1
ATOM 756 O O . ARG A 1 97 ? -4.600 -5.096 3.341 1.00 90.94 97 ARG A O 1
ATOM 763 N N . VAL A 1 98 ? -4.265 -3.212 2.160 1.00 91.12 98 VAL A N 1
ATOM 764 C CA . VAL A 1 98 ? -3.450 -2.532 3.180 1.00 91.12 98 VAL A CA 1
ATOM 765 C C . VAL A 1 98 ? -4.257 -2.264 4.448 1.00 91.12 98 VAL A C 1
ATOM 767 O O . VAL A 1 98 ? -3.808 -2.584 5.548 1.00 91.12 98 VAL A O 1
ATOM 770 N N . VAL A 1 99 ? -5.463 -1.711 4.298 1.00 90.25 99 VAL A N 1
ATOM 771 C CA . VAL A 1 99 ? -6.309 -1.298 5.427 1.00 90.25 99 VAL A CA 1
ATOM 772 C C . VAL A 1 99 ? -6.777 -2.493 6.256 1.00 90.25 99 VAL A C 1
ATOM 774 O O . VAL A 1 99 ? -6.726 -2.426 7.478 1.00 90.25 99 VAL A O 1
ATOM 777 N N . ARG A 1 100 ? -7.140 -3.611 5.617 1.00 90.25 100 ARG A N 1
ATOM 778 C CA . ARG A 1 100 ? -7.585 -4.845 6.295 1.00 90.25 100 ARG A CA 1
ATOM 779 C C . ARG A 1 100 ? -6.543 -5.501 7.198 1.00 90.25 100 ARG A C 1
ATOM 781 O O . ARG A 1 100 ? -6.843 -6.470 7.887 1.00 90.25 100 ARG A O 1
ATOM 788 N N . ARG A 1 101 ? -5.284 -5.068 7.125 1.00 89.75 101 ARG A N 1
ATOM 789 C CA . ARG A 1 101 ? -4.218 -5.572 7.999 1.00 89.75 101 ARG A CA 1
ATOM 790 C C . ARG A 1 101 ? -4.038 -4.722 9.249 1.00 89.75 101 ARG A C 1
ATOM 792 O O . ARG A 1 101 ? -3.258 -5.109 10.113 1.00 89.75 101 ARG A O 1
ATOM 799 N N . LEU A 1 102 ? -4.712 -3.581 9.333 1.00 88.81 102 LEU A N 1
ATOM 800 C CA . LEU A 1 102 ? -4.676 -2.698 10.489 1.00 88.81 102 LEU A CA 1
ATOM 801 C C . LEU A 1 102 ? -5.594 -3.224 11.600 1.00 88.81 102 LEU A C 1
ATOM 803 O O . LEU A 1 102 ? -6.467 -4.044 11.329 1.00 88.81 102 LEU A O 1
ATOM 807 N N . PRO A 1 103 ? -5.432 -2.739 12.841 1.00 88.06 103 PRO A N 1
ATOM 808 C CA . PRO A 1 103 ? -6.423 -2.963 13.886 1.00 88.06 103 PRO A CA 1
ATOM 809 C C . PRO A 1 103 ? -7.814 -2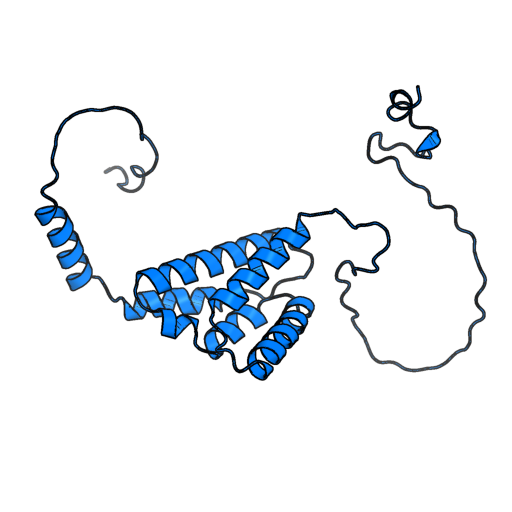.466 13.460 1.00 88.06 103 PRO A C 1
ATOM 811 O O . PRO A 1 103 ? -7.919 -1.392 12.862 1.00 88.06 103 PRO A O 1
ATOM 814 N N . ASP A 1 104 ? -8.874 -3.187 13.836 1.00 87.62 104 ASP A N 1
ATOM 815 C CA . ASP A 1 104 ? -10.266 -2.917 13.419 1.00 87.62 104 ASP A CA 1
ATOM 816 C C . ASP A 1 104 ? -10.693 -1.461 13.615 1.00 87.62 104 ASP A C 1
ATOM 818 O O . ASP A 1 104 ? -11.365 -0.852 12.785 1.00 87.62 104 ASP A O 1
ATOM 822 N N . SER A 1 105 ? -10.260 -0.852 14.713 1.00 84.56 105 SER A N 1
ATOM 823 C CA . SER A 1 105 ? -10.587 0.534 15.012 1.00 84.56 105 SER A CA 1
ATOM 824 C C . SER A 1 105 ? -9.973 1.550 14.048 1.00 84.56 105 SER A C 1
ATOM 826 O O . SER A 1 105 ? -10.521 2.636 13.839 1.00 84.56 105 SER A O 1
ATOM 828 N N . MET A 1 106 ? -8.826 1.216 13.461 1.00 89.12 106 MET A N 1
ATOM 829 C CA . MET A 1 106 ? -8.198 2.007 12.415 1.00 89.12 106 MET A CA 1
ATOM 830 C C . MET A 1 106 ? -8.891 1.772 11.078 1.00 89.12 106 MET A C 1
ATOM 832 O O . MET A 1 106 ? -9.143 2.738 10.362 1.00 89.12 106 MET A O 1
ATOM 836 N N . GLU A 1 107 ? -9.270 0.529 10.774 1.00 90.50 107 GLU A N 1
ATOM 837 C CA . GLU A 1 107 ? -10.077 0.213 9.591 1.00 90.50 107 GLU A CA 1
ATOM 838 C C . GLU A 1 107 ? -11.410 0.981 9.602 1.00 90.50 107 GLU A C 1
ATOM 840 O O . GLU A 1 107 ? -11.756 1.629 8.613 1.00 90.50 107 GLU A O 1
ATOM 845 N N . LEU A 1 108 ? -12.110 1.017 10.740 1.00 89.62 108 LEU A N 1
ATOM 846 C CA . LEU A 1 108 ? -13.355 1.776 10.904 1.00 89.62 108 LEU A CA 1
ATOM 847 C C . LEU A 1 108 ? -13.150 3.287 10.736 1.00 89.62 108 LEU A C 1
ATOM 849 O O . LEU A 1 108 ? -13.905 3.948 10.020 1.00 89.62 108 LEU A O 1
ATOM 853 N N . ARG A 1 109 ? -12.105 3.848 11.358 1.00 90.38 109 ARG A N 1
ATOM 854 C CA . ARG A 1 109 ? -11.784 5.278 11.224 1.00 90.38 109 ARG A CA 1
ATOM 855 C C . ARG A 1 109 ? -11.417 5.630 9.781 1.00 90.38 109 ARG A C 1
ATOM 857 O O . ARG A 1 109 ? -11.843 6.666 9.273 1.00 90.38 109 ARG A O 1
ATOM 864 N N . TRP A 1 110 ? -10.677 4.752 9.107 1.00 92.06 110 TRP A N 1
ATOM 865 C CA . TRP A 1 110 ? -10.357 4.889 7.692 1.00 92.06 110 TRP A CA 1
ATOM 866 C C . TRP A 1 110 ? -11.607 4.847 6.808 1.00 92.06 110 TRP A C 1
ATOM 868 O O . TRP A 1 110 ? -11.745 5.682 5.916 1.00 92.06 110 TRP A O 1
ATOM 878 N N . ALA A 1 111 ? -12.546 3.932 7.068 1.00 91.00 111 ALA A N 1
ATOM 879 C CA . ALA A 1 111 ? -13.799 3.847 6.321 1.00 91.00 111 ALA A CA 1
ATOM 880 C C . ALA A 1 111 ? -14.598 5.161 6.382 1.00 91.00 111 ALA A C 1
ATOM 882 O O . ALA A 1 111 ? -15.122 5.603 5.359 1.00 91.00 111 ALA A O 1
ATOM 883 N N . GLY A 1 112 ? -14.624 5.825 7.544 1.00 90.38 112 GLY A N 1
ATOM 884 C CA . GLY A 1 112 ? -15.222 7.156 7.692 1.00 90.38 112 GLY A CA 1
ATOM 885 C C . GLY A 1 112 ? -14.531 8.223 6.834 1.00 90.38 112 GLY A C 1
ATOM 886 O O . GLY A 1 112 ? -15.193 8.945 6.091 1.00 90.38 112 GLY A O 1
ATOM 887 N N . ILE A 1 113 ? -13.194 8.280 6.860 1.00 89.75 113 ILE A N 1
ATOM 888 C CA . ILE A 1 113 ? -12.407 9.215 6.031 1.00 89.75 113 ILE A CA 1
ATOM 889 C C . ILE A 1 113 ? -12.656 8.965 4.537 1.00 89.75 113 ILE A C 1
ATOM 891 O O . ILE A 1 113 ? -12.842 9.909 3.764 1.00 89.75 113 ILE A O 1
ATOM 895 N N . ALA A 1 114 ? -12.678 7.697 4.127 1.00 88.38 114 ALA A N 1
ATOM 896 C CA . ALA A 1 114 ? -12.905 7.309 2.743 1.00 88.38 114 ALA A CA 1
ATOM 897 C C . ALA A 1 114 ? -14.317 7.673 2.263 1.00 88.38 114 ALA A C 1
ATOM 899 O O . ALA A 1 114 ? -14.479 8.154 1.140 1.00 88.38 114 ALA A O 1
ATOM 900 N N . LEU A 1 115 ? -15.329 7.492 3.118 1.00 88.50 115 LEU A N 1
ATOM 901 C CA . LEU A 1 115 ? -16.704 7.882 2.824 1.00 88.50 115 LEU A CA 1
ATOM 902 C C . LEU A 1 115 ? -16.837 9.401 2.659 1.00 88.50 115 LEU A C 1
ATOM 904 O O . LEU A 1 115 ? -17.432 9.839 1.676 1.00 88.50 115 LEU A O 1
ATOM 908 N N . ASN A 1 116 ? -16.241 10.187 3.558 1.00 87.88 116 ASN A N 1
ATOM 909 C CA . ASN A 1 116 ? -16.269 11.651 3.482 1.00 87.88 116 ASN A CA 1
ATOM 910 C C . ASN A 1 116 ? -15.585 12.154 2.202 1.00 87.88 116 ASN A C 1
ATOM 912 O O . ASN A 1 116 ? -16.181 12.908 1.439 1.00 87.88 116 ASN A O 1
ATOM 916 N N . THR A 1 117 ? -14.396 11.628 1.888 1.00 85.12 117 THR A N 1
ATOM 917 C CA . THR A 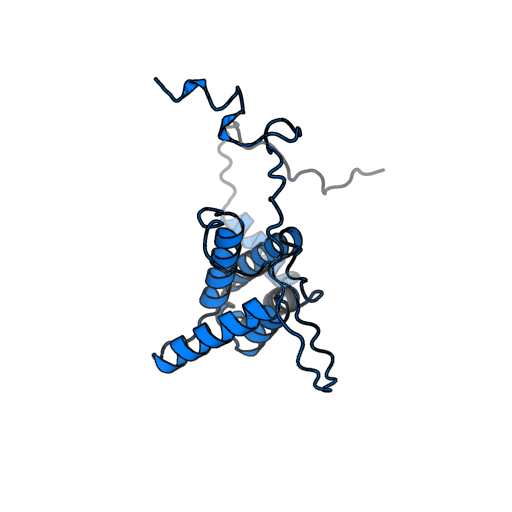1 117 ? -13.654 11.979 0.659 1.00 85.12 117 THR A CA 1
ATOM 918 C C . THR A 1 117 ? -14.477 11.677 -0.603 1.00 85.12 117 THR A C 1
ATOM 920 O O . THR A 1 117 ? -14.465 12.441 -1.569 1.00 85.12 117 THR A O 1
ATOM 923 N N . ARG A 1 118 ? -15.228 10.564 -0.598 1.00 82.62 118 ARG A N 1
ATOM 924 C CA . ARG A 1 118 ? -16.130 10.198 -1.699 1.00 82.62 118 ARG A CA 1
ATOM 925 C C . ARG A 1 118 ? -17.315 11.159 -1.816 1.00 82.62 118 ARG A C 1
ATOM 927 O O . ARG A 1 118 ? -17.701 11.483 -2.935 1.00 82.62 118 ARG A O 1
ATOM 934 N N . GLN A 1 119 ? -17.904 11.585 -0.699 1.00 86.62 119 GLN A N 1
ATOM 935 C CA . GLN A 1 119 ? -19.004 12.558 -0.697 1.00 86.62 119 GLN A CA 1
ATOM 936 C C . GLN A 1 119 ? -18.552 13.931 -1.207 1.00 86.62 119 GLN A C 1
ATOM 938 O O . GLN A 1 119 ? -19.302 14.594 -1.915 1.00 86.62 119 GLN A O 1
ATOM 943 N N . GLU A 1 120 ? -17.305 14.306 -0.933 1.00 88.81 120 GLU A N 1
ATOM 944 C CA . GLU A 1 120 ? -16.659 15.518 -1.451 1.00 88.81 120 GLU A CA 1
ATOM 945 C C . GLU A 1 120 ? -16.321 15.436 -2.955 1.00 88.81 120 GLU A C 1
ATOM 947 O O . GLU A 1 120 ? -15.765 16.376 -3.518 1.00 88.81 120 GLU A O 1
ATOM 952 N N . GLY A 1 121 ? -16.612 14.313 -3.626 1.00 82.31 121 GLY A N 1
ATOM 953 C CA . GLY A 1 121 ? -16.322 14.112 -5.051 1.00 82.31 121 GLY A CA 1
ATOM 954 C C . GLY A 1 121 ? -14.829 13.997 -5.375 1.00 82.31 121 GLY A C 1
ATOM 955 O O . GLY A 1 121 ? -14.446 14.029 -6.545 1.00 82.31 121 GLY A O 1
ATOM 956 N N . THR A 1 122 ? -13.974 13.851 -4.360 1.00 82.19 122 THR A N 1
ATOM 957 C CA . THR A 1 122 ? -12.522 13.809 -4.537 1.00 82.19 122 THR A CA 1
ATOM 958 C C . THR A 1 122 ? -12.053 12.383 -4.816 1.00 82.19 122 THR A C 1
ATOM 960 O O . THR A 1 122 ? -12.481 11.419 -4.174 1.00 82.19 122 THR A O 1
ATOM 963 N N . LYS A 1 123 ? -11.132 12.224 -5.775 1.00 82.00 123 LYS A N 1
ATOM 964 C CA . LYS A 1 123 ? -10.493 10.931 -6.044 1.00 82.00 123 LYS A CA 1
ATOM 965 C C . LYS A 1 123 ? -9.634 10.527 -4.845 1.00 82.00 123 LYS A C 1
ATOM 967 O O . LYS A 1 123 ? -8.737 11.259 -4.433 1.00 82.00 123 LYS A O 1
ATOM 972 N N . LEU A 1 124 ? -9.879 9.333 -4.316 1.00 79.62 124 LEU A N 1
ATOM 973 C CA . LEU A 1 124 ? -9.129 8.806 -3.185 1.00 79.62 124 LEU A CA 1
ATOM 974 C C . LEU A 1 124 ? -7.794 8.230 -3.673 1.00 79.62 124 LEU A C 1
ATOM 976 O O . LEU A 1 124 ? -7.740 7.113 -4.179 1.00 79.62 124 LEU A O 1
ATOM 980 N N . LEU A 1 125 ? -6.729 9.023 -3.554 1.00 87.31 125 LEU A N 1
ATOM 981 C CA . LEU A 1 125 ? -5.367 8.604 -3.891 1.00 87.31 125 LEU A CA 1
ATOM 982 C C . LEU A 1 125 ? -4.776 7.722 -2.784 1.00 87.31 125 LEU A C 1
ATOM 984 O O . LEU A 1 125 ? -5.057 7.951 -1.608 1.00 87.31 125 LEU A O 1
ATOM 988 N N . PHE A 1 126 ? -3.910 6.773 -3.136 1.00 86.94 126 PHE A N 1
ATOM 989 C CA . PHE A 1 126 ? -3.221 5.858 -2.217 1.00 86.94 126 PHE A CA 1
ATOM 990 C C . PHE A 1 126 ? -2.297 6.582 -1.227 1.00 86.94 126 PHE A C 1
ATOM 992 O O . PHE A 1 126 ? -2.099 6.133 -0.097 1.00 86.94 126 PHE A O 1
ATOM 999 N N . ARG A 1 127 ? -1.850 7.788 -1.579 1.00 88.94 127 ARG A N 1
ATOM 1000 C CA . ARG A 1 127 ? -1.163 8.698 -0.661 1.00 88.94 127 ARG A CA 1
ATOM 1001 C C . ARG A 1 127 ? -2.009 9.075 0.563 1.00 88.94 127 ARG A C 1
ATOM 1003 O O . ARG A 1 127 ? -1.470 9.358 1.629 1.00 88.94 127 ARG A O 1
ATOM 1010 N N . ARG A 1 128 ? -3.342 9.072 0.444 1.00 90.25 128 ARG A N 1
ATOM 1011 C CA . ARG A 1 128 ? -4.265 9.395 1.544 1.00 90.25 128 ARG A CA 1
ATOM 1012 C C . ARG A 1 128 ? -4.236 8.336 2.660 1.00 90.25 128 ARG A C 1
ATOM 1014 O O . ARG A 1 128 ? -4.096 8.741 3.814 1.00 90.25 128 ARG A O 1
ATOM 1021 N N . PRO A 1 129 ? -4.320 7.020 2.370 1.00 90.06 129 PRO A N 1
ATOM 1022 C CA . PRO A 1 129 ? -4.082 5.999 3.385 1.00 90.06 129 PRO A CA 1
ATOM 1023 C C . PRO A 1 129 ? -2.667 6.043 3.969 1.00 90.06 129 PRO A C 1
ATOM 1025 O O . PRO A 1 129 ? -2.535 5.884 5.178 1.00 90.06 129 PRO A O 1
ATOM 1028 N N . VAL A 1 130 ? -1.624 6.317 3.174 1.00 92.56 130 VAL A N 1
ATOM 1029 C CA . VAL A 1 130 ? -0.249 6.465 3.700 1.00 92.56 130 VAL A CA 1
ATOM 1030 C C . VAL A 1 130 ? -0.163 7.600 4.721 1.00 92.56 130 VAL A C 1
ATOM 1032 O O . VAL A 1 130 ? 0.270 7.379 5.849 1.00 92.56 130 VAL A O 1
ATOM 1035 N N . TRP A 1 131 ? -0.680 8.780 4.376 1.00 93.06 131 TRP A N 1
ATOM 1036 C CA . TRP A 1 131 ? -0.737 9.921 5.290 1.00 93.06 131 TRP A CA 1
ATOM 1037 C C . TRP A 1 131 ? -1.493 9.589 6.582 1.00 93.06 131 TRP A C 1
ATOM 1039 O O . TRP A 1 131 ? -1.027 9.887 7.677 1.00 93.06 131 TRP A O 1
ATOM 1049 N N . TYR A 1 132 ? -2.639 8.912 6.477 1.00 93.06 132 TYR A N 1
ATOM 1050 C CA . TYR A 1 132 ? -3.416 8.495 7.643 1.00 93.06 132 TYR A CA 1
ATOM 1051 C C . TYR A 1 132 ? -2.633 7.560 8.582 1.00 93.06 132 TYR A C 1
ATOM 1053 O O . TYR A 1 132 ? -2.775 7.640 9.807 1.00 93.06 132 TYR A O 1
ATOM 1061 N N . LEU A 1 133 ? -1.823 6.661 8.023 1.00 92.44 133 LEU A N 1
ATOM 1062 C CA . LEU A 1 133 ? -0.985 5.743 8.789 1.00 92.44 133 LEU A CA 1
ATOM 1063 C C . LEU A 1 133 ? 0.148 6.472 9.513 1.00 92.44 133 LEU A C 1
ATOM 1065 O O . LEU A 1 133 ? 0.394 6.200 10.689 1.00 92.44 133 LEU A O 1
ATOM 1069 N N . GLU A 1 134 ? 0.804 7.406 8.831 1.00 92.44 134 GLU A N 1
ATOM 1070 C CA . GLU A 1 134 ? 1.854 8.256 9.399 1.00 92.44 134 GLU A CA 1
ATOM 1071 C C . GLU A 1 134 ? 1.304 9.153 10.511 1.00 92.44 134 GLU A C 1
ATOM 1073 O O . GLU A 1 134 ? 1.875 9.212 11.598 1.00 92.44 134 GLU A O 1
ATOM 1078 N N . GLU A 1 135 ? 0.143 9.765 10.285 1.00 91.44 135 GLU A N 1
ATOM 1079 C CA . GLU A 1 135 ? -0.561 10.581 11.273 1.00 91.44 135 GLU A CA 1
ATOM 1080 C C . GLU A 1 135 ? -0.979 9.748 12.491 1.00 91.44 135 GLU A C 1
ATOM 1082 O O . GLU A 1 135 ? -0.791 10.143 13.641 1.00 91.44 135 GLU A O 1
ATOM 1087 N N . SER A 1 136 ? -1.498 8.540 12.256 1.00 88.69 136 SER A N 1
ATOM 1088 C CA . SER A 1 136 ? -1.848 7.618 13.337 1.00 88.69 136 SER A CA 1
ATOM 1089 C C . SER A 1 136 ? -0.614 7.217 14.148 1.00 88.69 136 SER A C 1
ATOM 1091 O O . SER A 1 136 ? -0.696 7.176 15.372 1.00 88.69 136 SER A O 1
ATOM 1093 N N . LEU A 1 137 ? 0.532 6.961 13.501 1.00 87.62 137 LEU A N 1
ATOM 1094 C CA . LEU A 1 137 ? 1.802 6.705 14.190 1.00 87.62 137 LEU A CA 1
ATOM 1095 C C . LEU A 1 137 ? 2.250 7.897 15.027 1.00 87.62 137 LEU A C 1
ATOM 1097 O O . LEU A 1 137 ? 2.645 7.698 16.171 1.00 87.62 137 LEU A O 1
ATOM 1101 N N . SER A 1 138 ? 2.188 9.111 14.484 1.00 86.12 138 SER A N 1
ATOM 1102 C CA . SER A 1 138 ? 2.521 10.328 15.226 1.00 86.12 138 SER A CA 1
ATOM 1103 C C . SER A 1 138 ? 1.653 10.448 16.478 1.00 86.12 138 SER A C 1
ATOM 1105 O O . SER A 1 138 ? 2.184 10.605 17.576 1.00 86.12 138 SER A O 1
ATOM 1107 N N . ASN A 1 139 ? 0.342 10.234 16.354 1.00 81.19 139 ASN A N 1
ATOM 1108 C CA . ASN A 1 139 ? -0.586 10.248 17.487 1.00 81.19 139 ASN A CA 1
ATOM 1109 C C . ASN A 1 139 ? -0.279 9.178 18.550 1.00 81.19 139 ASN A C 1
ATOM 1111 O O . ASN A 1 139 ? -0.533 9.411 19.728 1.00 81.19 139 ASN A O 1
ATOM 1115 N N . PHE A 1 140 ? 0.311 8.033 18.182 1.00 72.75 140 PHE A N 1
ATOM 1116 C CA . PHE A 1 140 ? 0.794 7.053 19.166 1.00 72.75 140 PHE A CA 1
ATOM 1117 C C . PHE A 1 140 ? 1.992 7.556 19.993 1.00 72.75 140 PHE A C 1
ATOM 1119 O O . PHE A 1 140 ? 2.188 7.074 21.106 1.00 72.75 140 PHE A O 1
ATOM 1126 N N . PHE A 1 141 ? 2.807 8.479 19.468 1.00 68.94 141 PHE A N 1
ATOM 1127 C CA . PHE A 1 141 ? 3.998 9.007 20.150 1.00 68.94 141 PHE A CA 1
ATOM 1128 C C . PHE A 1 141 ? 3.760 10.350 20.855 1.00 68.94 141 PHE A C 1
ATOM 1130 O O . PHE A 1 141 ? 4.465 10.668 21.814 1.00 68.94 141 PHE A O 1
ATOM 1137 N N . TYR A 1 142 ? 2.776 11.136 20.416 1.00 60.69 142 TYR A N 1
ATOM 1138 C CA . TYR A 1 142 ? 2.414 12.406 21.044 1.00 60.69 142 TYR A CA 1
ATOM 1139 C C . TYR A 1 142 ? 1.459 12.182 22.229 1.00 60.69 142 TYR A C 1
ATOM 1141 O O . TYR A 1 142 ? 0.244 12.277 22.108 1.00 60.69 142 TYR A O 1
ATOM 1149 N N . CYS A 1 143 ? 2.016 11.926 23.417 1.00 52.72 143 CYS A N 1
ATOM 1150 C CA . CYS A 1 143 ? 1.263 11.755 24.671 1.00 52.72 143 CYS A CA 1
ATOM 1151 C C . CYS A 1 143 ? 0.756 13.074 25.305 1.00 52.72 143 CYS A C 1
ATOM 1153 O O . CYS A 1 143 ? 0.621 13.157 26.526 1.00 52.72 143 CYS A O 1
ATOM 1155 N N . TYR A 1 144 ? 0.474 14.123 24.528 1.00 48.06 144 TYR A N 1
ATOM 1156 C CA . TYR A 1 144 ? -0.182 15.323 25.062 1.00 48.06 144 TYR A CA 1
ATOM 1157 C C . TYR A 1 144 ? -1.699 15.118 25.023 1.00 48.06 144 TYR A C 1
ATOM 1159 O O . TYR A 1 144 ? -2.348 15.407 24.024 1.00 48.06 144 TYR A O 1
ATOM 1167 N N . GLY A 1 145 ? -2.261 14.565 26.102 1.00 49.56 145 GLY A N 1
ATOM 1168 C CA . GLY A 1 145 ? -3.708 14.324 26.203 1.00 49.56 145 GLY A CA 1
ATOM 1169 C C . GLY A 1 145 ? -4.133 13.105 27.018 1.00 49.56 145 GLY A C 1
ATOM 1170 O O . GLY A 1 145 ? -5.316 12.782 27.048 1.00 49.56 145 GLY A O 1
ATOM 1171 N N . GLN A 1 146 ? -3.214 12.437 27.724 1.00 47.12 146 GLN A N 1
ATOM 1172 C CA . GLN A 1 146 ? -3.548 11.313 28.611 1.00 47.12 146 GLN A CA 1
ATOM 1173 C C . GLN A 1 146 ? -4.168 11.758 29.955 1.00 47.12 146 GLN A C 1
ATOM 1175 O O . GLN A 1 146 ? -4.079 11.067 30.963 1.00 47.12 146 GLN A O 1
ATOM 1180 N N . GLY A 1 147 ? -4.806 12.928 29.965 1.00 40.91 147 GLY A N 1
ATOM 1181 C CA . GLY A 1 147 ? -5.701 13.392 31.011 1.00 40.91 147 GLY A CA 1
ATOM 1182 C C . GLY A 1 147 ? -6.998 13.837 30.344 1.00 40.91 147 GLY A C 1
ATOM 1183 O O . GLY A 1 147 ? -6.993 14.781 29.563 1.00 40.91 147 GLY A O 1
ATOM 1184 N N . ASN A 1 148 ? -8.096 13.151 30.652 1.00 35.50 148 ASN A N 1
ATOM 1185 C CA . ASN A 1 148 ? -9.489 13.521 30.351 1.00 35.50 148 ASN A CA 1
ATOM 1186 C C . ASN A 1 148 ? -10.112 13.162 28.994 1.00 35.50 148 ASN A C 1
ATOM 1188 O O . ASN A 1 148 ? -11.269 13.518 28.780 1.00 35.50 148 ASN A O 1
ATOM 1192 N N . SER A 1 149 ? -9.472 12.377 28.127 1.00 36.44 149 SER A N 1
ATOM 1193 C CA . SER A 1 149 ? -10.225 11.681 27.076 1.00 36.44 149 SER A CA 1
ATOM 1194 C C . SER A 1 149 ? -10.212 10.188 27.341 1.00 36.44 149 SER A C 1
ATOM 1196 O O . SER A 1 149 ? -9.161 9.574 27.504 1.00 36.44 149 SER A O 1
ATOM 1198 N N . THR A 1 150 ? -11.399 9.602 27.366 1.00 37.78 150 THR A N 1
ATOM 1199 C CA . THR A 1 150 ? -11.702 8.183 27.187 1.00 37.78 150 THR A CA 1
ATOM 1200 C C . THR A 1 150 ? -11.203 7.677 25.824 1.00 37.78 150 THR A C 1
ATOM 1202 O O . THR A 1 150 ? -11.939 7.045 25.072 1.00 37.78 150 THR A O 1
ATOM 1205 N N . LEU A 1 151 ? -9.938 7.929 25.477 1.00 38.91 151 LEU A N 1
ATOM 1206 C CA . LEU A 1 151 ? -9.275 7.281 24.363 1.00 38.91 151 LEU A CA 1
ATOM 1207 C C . LEU A 1 151 ? -8.829 5.916 24.875 1.00 38.91 151 LEU A C 1
ATOM 1209 O O . LEU A 1 151 ? -7.751 5.730 25.436 1.00 38.91 151 LEU A O 1
ATOM 1213 N N . SER A 1 152 ? -9.764 4.983 24.757 1.00 42.34 152 SER A N 1
ATOM 1214 C CA . SER A 1 152 ? -9.581 3.551 24.892 1.00 42.34 152 SER A CA 1
ATOM 1215 C C . SER A 1 152 ? -8.155 3.135 24.531 1.00 42.34 152 SER A C 1
ATOM 1217 O O . SER A 1 152 ? -7.794 3.077 23.354 1.00 42.34 152 SER A O 1
ATOM 1219 N N . ARG A 1 153 ? -7.371 2.750 25.546 1.00 43.75 153 ARG A N 1
ATOM 1220 C CA . ARG A 1 153 ? -6.421 1.646 25.399 1.00 43.75 153 ARG A CA 1
ATOM 1221 C C . ARG A 1 153 ? -7.221 0.567 24.696 1.00 43.75 153 ARG A C 1
ATOM 1223 O O . ARG A 1 153 ? -8.147 0.074 25.328 1.00 43.75 153 ARG A O 1
ATOM 1230 N N . TRP A 1 154 ? -6.960 0.341 23.407 1.00 47.91 154 TRP A N 1
ATOM 1231 C CA . TRP A 1 154 ? -7.744 -0.518 22.522 1.00 47.91 154 TRP A CA 1
ATOM 1232 C C . TRP A 1 154 ? -8.012 -1.859 23.209 1.00 47.91 154 TRP A C 1
ATOM 1234 O O . TRP A 1 154 ? -7.194 -2.777 23.181 1.00 47.91 154 TRP A O 1
ATOM 1244 N N . LYS A 1 155 ? -9.127 -1.919 23.926 1.00 36.25 155 LYS A N 1
ATOM 1245 C CA . LYS A 1 155 ? -9.605 -3.077 24.648 1.00 36.25 155 LYS A CA 1
ATOM 1246 C C . LYS A 1 155 ? -10.620 -3.633 23.678 1.00 36.25 155 LYS A C 1
ATOM 1248 O O . LYS A 1 155 ? -11.634 -2.987 23.438 1.00 36.25 155 LYS A O 1
ATOM 1253 N N . GLY A 1 156 ? -10.262 -4.731 23.019 1.00 34.88 156 GLY A N 1
ATOM 1254 C CA . GLY A 1 156 ? -11.241 -5.488 22.259 1.00 34.88 156 GLY A CA 1
ATOM 1255 C C . GLY A 1 156 ? -12.366 -5.841 23.220 1.00 34.88 156 GLY A C 1
ATOM 1256 O O . GLY A 1 156 ? -12.117 -6.517 24.219 1.00 34.88 156 GLY A O 1
ATOM 1257 N N . ASP A 1 157 ? -13.556 -5.303 22.978 1.00 34.44 157 ASP A N 1
ATOM 1258 C CA . ASP A 1 157 ? -14.761 -5.847 23.583 1.00 34.44 157 ASP A CA 1
ATOM 1259 C C . ASP A 1 157 ? -15.039 -7.157 22.857 1.00 34.44 157 ASP A C 1
ATOM 1261 O O . ASP A 1 157 ? -15.514 -7.200 21.723 1.00 34.44 157 ASP A O 1
ATOM 1265 N N . GLU A 1 158 ? -14.649 -8.242 23.511 1.00 45.25 158 GLU A N 1
ATOM 1266 C CA . GLU A 1 158 ? -15.040 -9.589 23.144 1.00 45.25 158 GLU A CA 1
ATOM 1267 C C . GLU A 1 158 ? -16.468 -9.801 23.654 1.00 45.25 158 GLU A C 1
ATOM 1269 O O . GLU A 1 158 ? -16.706 -10.345 24.733 1.00 45.25 158 GLU A O 1
ATOM 1274 N N . ASP A 1 159 ? -17.432 -9.280 22.896 1.00 38.56 159 ASP A N 1
ATOM 1275 C CA . ASP A 1 159 ? -18.852 -9.353 23.226 1.00 38.56 159 ASP A CA 1
ATOM 1276 C C . ASP A 1 159 ? -19.380 -10.770 22.943 1.00 38.56 159 ASP A C 1
ATOM 1278 O O . ASP A 1 159 ? -19.983 -11.080 21.909 1.00 38.56 159 ASP A O 1
ATOM 1282 N N . THR A 1 160 ? -19.148 -11.675 23.896 1.00 42.03 160 THR A N 1
ATOM 1283 C CA . THR A 1 160 ? -19.887 -12.936 23.964 1.00 42.03 160 THR A CA 1
ATOM 1284 C C . THR A 1 160 ? -21.298 -12.625 24.449 1.00 42.03 160 THR A C 1
ATOM 1286 O O . THR A 1 160 ? -21.548 -12.397 25.631 1.00 42.03 160 THR A O 1
ATOM 1289 N N . ARG A 1 161 ? -22.241 -12.624 23.504 1.00 46.50 161 ARG A N 1
ATOM 1290 C CA . ARG A 1 161 ? -23.686 -12.636 23.752 1.00 46.50 161 ARG A CA 1
ATOM 1291 C C . ARG A 1 161 ? -24.055 -13.672 24.820 1.00 46.50 161 ARG A C 1
ATOM 1293 O O . ARG A 1 161 ? -24.068 -14.863 24.526 1.00 46.50 161 ARG A O 1
ATOM 1300 N N . GLN A 1 162 ? -24.503 -13.218 25.988 1.00 34.47 162 GLN A N 1
ATOM 1301 C CA . GLN A 1 162 ? -25.529 -13.921 26.762 1.00 34.47 162 GLN A CA 1
ATOM 1302 C C . GLN A 1 162 ? -26.277 -12.952 27.681 1.00 34.47 162 GLN A C 1
ATOM 1304 O O . GLN A 1 162 ? -25.789 -12.478 28.703 1.00 34.47 162 GLN A O 1
ATOM 1309 N N . SER 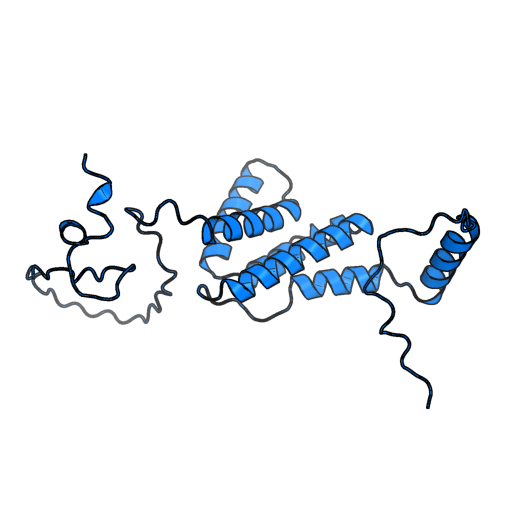A 1 163 ? -27.498 -12.637 27.267 1.00 42.38 163 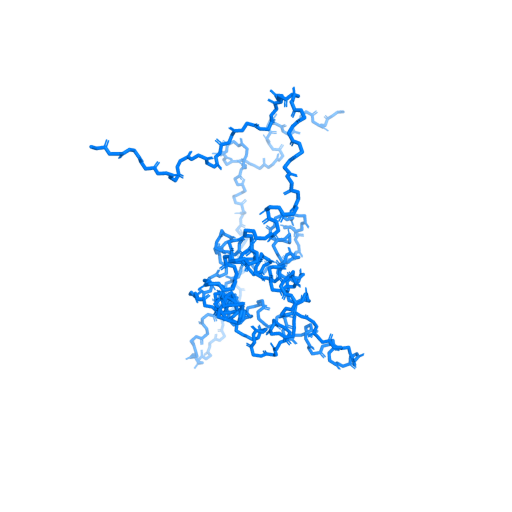SER A N 1
ATOM 1310 C CA . SER A 1 163 ? -28.465 -11.842 28.008 1.00 42.38 163 SER A CA 1
ATOM 1311 C C . SER A 1 163 ? -29.071 -12.681 29.130 1.00 42.38 163 SER A C 1
ATOM 1313 O O . SER A 1 163 ? -29.733 -13.659 28.824 1.00 42.38 163 SER A O 1
ATOM 1315 N N . HIS A 1 164 ? -28.936 -12.270 30.393 1.00 36.19 164 HIS A N 1
ATOM 1316 C CA . HIS A 1 164 ? -29.948 -12.509 31.431 1.00 36.19 164 HIS A CA 1
ATOM 1317 C C . HIS A 1 164 ? -29.870 -11.408 32.495 1.00 36.19 164 HIS A C 1
ATOM 1319 O O . HIS A 1 164 ? -28.816 -11.119 33.057 1.00 36.19 164 HIS A O 1
ATOM 1325 N N . GLY A 1 165 ? -31.003 -10.742 32.717 1.00 42.84 165 GLY A N 1
ATOM 1326 C CA . GLY A 1 165 ? -31.108 -9.574 33.578 1.00 42.84 165 GLY A CA 1
ATOM 1327 C C . GLY A 1 165 ? -31.067 -9.917 35.062 1.00 42.84 165 GLY A C 1
ATOM 1328 O O . GLY A 1 165 ? -31.778 -10.804 35.516 1.00 42.84 165 GLY A O 1
ATOM 1329 N N . VAL A 1 166 ? -30.308 -9.131 35.826 1.00 34.66 166 VAL A N 1
ATOM 1330 C CA . VAL A 1 166 ? -30.509 -8.944 37.266 1.00 34.66 166 VAL A CA 1
ATOM 1331 C C . VAL A 1 166 ? -30.119 -7.506 37.609 1.00 34.66 166 VAL A C 1
ATOM 1333 O O . VAL A 1 166 ? -28.957 -7.120 37.498 1.00 34.66 166 VAL A O 1
ATOM 1336 N N . ARG A 1 167 ? -31.094 -6.699 38.045 1.00 45.47 167 ARG A N 1
ATOM 1337 C CA . ARG A 1 167 ? -30.849 -5.405 38.700 1.00 45.47 167 ARG A CA 1
ATOM 1338 C C . ARG A 1 167 ? -29.971 -5.635 39.935 1.00 45.47 167 ARG A C 1
ATOM 1340 O O . ARG A 1 167 ? -30.402 -6.326 40.856 1.00 45.47 167 ARG A O 1
ATOM 1347 N N . ARG A 1 168 ? -28.790 -5.015 40.010 1.00 38.47 168 ARG A N 1
ATOM 1348 C CA . ARG A 1 168 ? -28.025 -4.902 41.263 1.00 38.47 168 ARG A CA 1
ATOM 1349 C C . ARG A 1 168 ? -27.708 -3.440 41.569 1.00 38.47 168 ARG A C 1
ATOM 1351 O O . ARG A 1 168 ? -27.260 -2.694 40.707 1.00 38.47 168 ARG A O 1
ATOM 1358 N N . LYS A 1 169 ? -28.021 -3.063 42.813 1.00 38.28 169 LYS A N 1
ATOM 1359 C CA . LYS A 1 169 ? -27.754 -1.771 43.457 1.00 38.28 169 LYS A CA 1
ATOM 1360 C C . LYS A 1 169 ? -26.275 -1.396 43.333 1.00 38.28 169 LYS A C 1
ATOM 1362 O O . LYS A 1 169 ? -25.411 -2.231 43.586 1.00 38.28 169 LYS A O 1
ATOM 1367 N N . ILE A 1 170 ? -26.010 -0.132 43.012 1.00 33.91 170 ILE A N 1
ATOM 1368 C CA . ILE A 1 170 ? -24.673 0.464 43.045 1.00 33.91 170 ILE A CA 1
ATOM 1369 C C . ILE A 1 170 ? -24.361 0.821 44.503 1.00 33.91 170 ILE A C 1
ATOM 1371 O O . ILE A 1 170 ? -25.006 1.700 45.069 1.00 33.91 170 ILE A O 1
ATOM 1375 N N . ASN A 1 171 ? -23.383 0.141 45.104 1.00 34.78 171 ASN A N 1
ATOM 1376 C CA . ASN A 1 171 ? -22.703 0.626 46.303 1.00 34.78 171 ASN A CA 1
ATOM 1377 C C . ASN A 1 171 ? -21.450 1.383 45.857 1.00 34.78 171 ASN A C 1
ATOM 1379 O O . ASN A 1 171 ? -20.600 0.829 45.162 1.00 34.78 171 ASN A O 1
ATOM 1383 N N . VAL A 1 172 ? -21.351 2.649 46.257 1.00 33.00 172 VAL A N 1
ATOM 1384 C CA . VAL A 1 172 ? -20.161 3.483 46.072 1.00 33.00 172 VAL A CA 1
ATOM 1385 C C . VAL A 1 172 ? -19.105 3.023 47.075 1.00 33.00 172 VAL A C 1
ATOM 1387 O O . VAL A 1 172 ? -19.295 3.163 48.280 1.00 33.00 172 VAL A O 1
ATOM 1390 N N . ILE A 1 173 ? -17.996 2.471 46.582 1.00 37.69 173 ILE A N 1
ATOM 1391 C CA . ILE A 1 173 ? -16.775 2.278 47.367 1.00 37.69 173 ILE A CA 1
ATOM 1392 C C . ILE A 1 173 ? -15.802 3.372 46.931 1.00 37.69 173 ILE A C 1
ATOM 1394 O O . ILE A 1 173 ? -15.327 3.373 45.797 1.00 37.69 173 ILE A O 1
ATOM 1398 N N . ALA A 1 174 ? -15.523 4.314 47.832 1.00 40.16 174 ALA A N 1
ATOM 1399 C CA . ALA A 1 174 ? -14.436 5.273 47.689 1.00 40.16 174 ALA A CA 1
ATOM 1400 C C . ALA A 1 174 ? -13.099 4.537 47.887 1.00 40.16 174 ALA A C 1
ATOM 1402 O O . ALA A 1 174 ? -12.606 4.406 49.006 1.00 40.16 174 ALA A O 1
ATOM 1403 N N . GLY A 1 175 ? -12.545 3.994 46.803 1.00 33.56 175 GLY A N 1
ATOM 1404 C CA . GLY A 1 175 ? -11.192 3.444 46.779 1.00 33.56 175 GLY A CA 1
ATOM 1405 C C . GLY A 1 175 ? -10.190 4.558 46.499 1.00 33.56 175 GLY A C 1
ATOM 1406 O O . GLY A 1 175 ? -10.222 5.150 45.423 1.00 33.56 175 GLY A O 1
ATOM 1407 N N . ARG A 1 176 ? -9.324 4.855 47.473 1.00 40.31 176 ARG A N 1
ATOM 1408 C CA . ARG A 1 176 ? -8.156 5.726 47.294 1.00 40.31 176 ARG A CA 1
ATOM 1409 C C . ARG A 1 176 ? -7.255 5.116 46.214 1.00 40.31 176 ARG A C 1
ATOM 1411 O O . ARG A 1 176 ? -6.934 3.934 46.293 1.00 40.31 176 ARG A O 1
ATOM 1418 N N . LEU A 1 177 ? -6.899 5.905 45.203 1.00 39.75 177 LEU A N 1
ATOM 1419 C CA . LEU A 1 177 ? -5.900 5.534 44.205 1.00 39.75 177 LEU A CA 1
ATOM 1420 C C . LEU A 1 177 ? -4.527 5.605 44.880 1.00 39.75 177 LEU A C 1
ATOM 1422 O O . LEU A 1 177 ? -4.093 6.684 45.271 1.00 39.75 177 LEU A O 1
ATOM 1426 N N . ASP A 1 178 ? -3.865 4.460 45.038 1.00 45.47 178 ASP A N 1
ATOM 1427 C CA . ASP A 1 178 ? -2.424 4.431 45.292 1.00 45.47 178 ASP A CA 1
ATOM 1428 C C . ASP A 1 178 ? -1.722 4.893 44.007 1.00 45.47 178 ASP A C 1
ATOM 1430 O O . ASP A 1 178 ? -1.522 4.138 43.052 1.00 45.47 178 ASP A O 1
ATOM 1434 N N . GLU A 1 179 ? -1.427 6.188 43.951 1.00 51.84 179 GLU A N 1
ATOM 1435 C CA . GLU A 1 179 ? -0.658 6.818 42.886 1.00 51.84 179 GLU A CA 1
ATOM 1436 C C . GLU A 1 179 ? 0.832 6.580 43.155 1.00 51.84 179 GLU A C 1
ATOM 1438 O O . GLU A 1 179 ? 1.467 7.273 43.947 1.00 51.84 179 GLU A O 1
ATOM 1443 N N . ASN A 1 180 ? 1.412 5.566 42.513 1.00 51.34 180 ASN A N 1
ATOM 1444 C CA . ASN A 1 180 ? 2.846 5.324 42.629 1.00 51.34 180 ASN A CA 1
ATOM 1445 C C . ASN A 1 180 ? 3.633 6.368 41.830 1.00 51.34 180 ASN A C 1
ATOM 1447 O O . ASN A 1 180 ? 3.457 6.520 40.619 1.00 51.34 180 ASN A O 1
ATOM 1451 N N . CYS A 1 181 ? 4.555 7.050 42.509 1.00 51.53 181 CYS A N 1
ATOM 1452 C CA . CYS A 1 181 ? 5.439 8.040 41.910 1.00 51.53 181 CYS A CA 1
ATOM 1453 C C . CYS A 1 181 ? 6.372 7.379 40.879 1.00 51.53 181 CYS A C 1
ATOM 1455 O O . CYS A 1 181 ? 7.306 6.648 41.230 1.00 51.53 181 CYS A O 1
ATOM 1457 N N . SER A 1 182 ? 6.167 7.690 39.596 1.00 54.50 182 SER A N 1
ATOM 1458 C CA . SER A 1 182 ? 6.926 7.153 38.451 1.00 54.50 182 SER A CA 1
ATOM 1459 C C . SER A 1 182 ? 8.412 7.542 38.435 1.00 54.50 182 SER A C 1
ATOM 1461 O O . SER A 1 182 ? 9.175 7.050 37.608 1.00 54.50 182 SER A O 1
ATOM 1463 N N . VAL A 1 183 ? 8.843 8.399 39.366 1.00 53.47 183 VAL A N 1
ATOM 1464 C CA . VAL A 1 183 ? 10.220 8.902 39.467 1.00 53.47 183 VAL A CA 1
ATOM 1465 C C . VAL A 1 183 ? 11.021 8.225 40.591 1.00 53.47 183 VAL A C 1
ATOM 1467 O O . VAL A 1 183 ? 12.254 8.287 40.579 1.00 53.47 183 VAL A O 1
ATOM 1470 N N . ARG A 1 184 ? 10.360 7.604 41.580 1.00 53.25 184 ARG A N 1
ATOM 1471 C CA . ARG A 1 184 ? 11.037 6.961 42.727 1.00 53.25 184 ARG A CA 1
ATOM 1472 C C . ARG A 1 184 ? 10.558 5.545 43.062 1.00 53.25 184 ARG A C 1
ATOM 1474 O O . ARG A 1 184 ? 11.198 4.918 43.892 1.00 53.25 184 ARG A O 1
ATOM 1481 N N . CYS A 1 185 ? 9.517 5.020 42.410 1.00 53.75 185 CYS A N 1
ATOM 1482 C CA . CYS A 1 185 ? 8.982 3.678 42.695 1.00 53.75 185 CYS A CA 1
ATOM 1483 C C . CYS A 1 185 ? 8.649 3.458 44.188 1.00 53.75 185 CYS A C 1
ATOM 1485 O O . CYS A 1 185 ? 8.816 2.359 44.707 1.00 53.75 185 CYS A O 1
ATOM 1487 N N . GLU A 1 186 ? 8.175 4.502 44.871 1.00 55.25 186 GLU A N 1
ATOM 1488 C CA . GLU A 1 186 ? 7.701 4.456 46.259 1.00 55.25 186 GLU A CA 1
ATOM 1489 C C . GLU A 1 186 ? 6.267 4.999 46.325 1.00 55.25 186 GLU A C 1
ATOM 1491 O O . GLU A 1 186 ? 5.912 5.909 45.567 1.00 55.25 186 GLU A O 1
ATOM 1496 N N . ASN A 1 187 ? 5.462 4.460 47.244 1.00 51.69 187 ASN A N 1
ATOM 1497 C CA . ASN A 1 187 ? 4.065 4.849 47.444 1.00 51.69 187 ASN A CA 1
ATOM 1498 C C . ASN A 1 187 ? 4.008 6.166 48.235 1.00 51.69 187 ASN A C 1
ATOM 1500 O O . ASN A 1 187 ? 4.012 6.168 49.465 1.00 51.69 187 ASN A O 1
ATOM 1504 N N . HIS A 1 188 ? 3.994 7.294 47.532 1.00 65.00 188 HIS A N 1
ATOM 1505 C CA . HIS A 1 188 ? 3.715 8.609 48.106 1.00 65.00 188 HIS A CA 1
ATOM 1506 C C . HIS A 1 188 ? 2.962 9.469 47.089 1.00 65.00 188 HIS A C 1
ATOM 1508 O O . HIS A 1 188 ? 3.241 9.389 45.893 1.00 65.00 188 HIS A O 1
ATOM 1514 N N . GLY A 1 189 ? 2.042 10.309 47.575 1.00 56.25 189 GLY A N 1
ATOM 1515 C CA . GLY A 1 189 ? 1.332 11.292 46.751 1.00 56.25 189 GLY A CA 1
ATOM 1516 C C . GLY A 1 189 ? 2.286 12.326 46.146 1.00 56.25 189 GLY A C 1
ATOM 1517 O O . GLY A 1 189 ? 3.362 12.597 46.695 1.00 56.25 189 GLY A O 1
ATOM 1518 N N . LEU A 1 190 ? 1.905 12.903 45.005 1.00 53.72 190 LEU A N 1
ATOM 1519 C CA . LEU A 1 190 ? 2.737 13.839 44.235 1.00 53.72 190 LEU A CA 1
ATOM 1520 C C . LEU A 1 190 ? 3.177 15.057 45.064 1.00 53.72 190 LEU A C 1
ATOM 1522 O O . LEU A 1 190 ? 4.319 15.502 44.941 1.00 53.72 190 LEU A O 1
ATOM 1526 N N . GLU A 1 191 ? 2.321 15.532 45.970 1.00 53.72 191 GLU A N 1
ATOM 1527 C CA . GLU A 1 191 ? 2.581 16.638 46.900 1.00 53.72 191 GLU A CA 1
ATOM 1528 C C . GLU A 1 191 ? 3.686 16.354 47.931 1.00 53.72 191 GLU A C 1
ATOM 1530 O O . GLU A 1 191 ? 4.224 17.277 48.537 1.00 53.72 191 GLU A O 1
ATOM 1535 N N . SER A 1 192 ? 4.056 15.085 48.120 1.00 56.12 192 SER A N 1
ATOM 1536 C CA . SER A 1 192 ? 5.078 14.654 49.084 1.00 56.12 192 SER A CA 1
ATOM 1537 C C . SER A 1 192 ? 6.427 14.335 48.424 1.00 56.12 192 SER A C 1
ATOM 1539 O O . SER A 1 192 ? 7.379 13.937 49.100 1.00 56.12 192 SER A O 1
ATOM 1541 N N . CYS A 1 193 ? 6.544 14.481 47.098 1.00 63.31 193 CYS A N 1
ATOM 1542 C CA . CYS A 1 193 ? 7.750 14.091 46.378 1.00 63.31 193 CYS A CA 1
ATOM 1543 C C . CYS A 1 193 ? 8.838 15.175 46.443 1.00 63.31 193 CYS A C 1
ATOM 1545 O O . CYS A 1 193 ? 8.757 16.219 45.796 1.00 63.31 193 CYS A O 1
ATOM 1547 N N . SER A 1 194 ? 9.946 14.878 47.125 1.00 62.25 194 SER A N 1
ATOM 1548 C CA . SER A 1 194 ? 11.085 15.799 47.289 1.00 62.25 194 SER A CA 1
ATOM 1549 C C . SER A 1 194 ? 11.795 16.222 45.993 1.00 62.25 194 SER A C 1
ATOM 1551 O O . SER A 1 194 ? 12.613 17.135 46.029 1.00 62.25 194 SER A O 1
ATOM 1553 N N . LYS A 1 195 ? 11.494 15.602 44.837 1.00 59.44 195 LYS A N 1
ATOM 1554 C CA . LYS A 1 195 ? 11.972 16.077 43.518 1.00 59.44 195 LYS A CA 1
ATOM 1555 C C . LYS A 1 195 ? 11.096 17.177 42.907 1.00 59.44 195 LYS A C 1
ATOM 1557 O O . LYS A 1 195 ? 11.590 17.897 42.048 1.00 59.44 195 LYS A O 1
ATOM 1562 N N . PHE A 1 196 ? 9.837 17.300 43.329 1.00 52.75 196 PHE A N 1
ATOM 1563 C CA . PHE A 1 196 ? 8.890 18.311 42.841 1.00 52.75 196 PHE A CA 1
ATOM 1564 C C . PHE A 1 196 ? 8.826 19.556 43.741 1.00 52.75 196 PHE A C 1
ATOM 1566 O O . PHE A 1 196 ? 8.323 20.591 43.318 1.00 52.75 196 PHE A O 1
ATOM 1573 N N . LEU A 1 197 ? 9.423 19.499 44.938 1.00 53.56 197 LEU A N 1
ATOM 1574 C CA . LEU A 1 197 ? 9.505 20.634 45.859 1.00 53.56 197 LEU A CA 1
ATOM 1575 C C . LEU A 1 197 ? 10.421 21.816 45.449 1.00 53.56 197 LEU A C 1
ATOM 1577 O O . LEU A 1 197 ? 10.200 22.886 46.009 1.00 53.56 197 LEU A O 1
ATOM 1581 N N . PRO A 1 198 ? 11.389 21.747 44.502 1.00 51.53 198 PRO A N 1
ATOM 1582 C CA . PRO A 1 198 ? 12.200 22.925 44.184 1.00 51.53 198 PRO A CA 1
ATOM 1583 C C . PRO A 1 198 ? 11.558 23.876 43.154 1.00 51.53 198 PRO A C 1
ATOM 1585 O O . PRO A 1 198 ? 12.209 24.831 42.753 1.00 51.53 198 PRO A O 1
ATOM 1588 N N . MET A 1 199 ? 10.311 23.647 42.720 1.00 50.84 199 MET A N 1
ATOM 1589 C CA . MET A 1 199 ? 9.576 24.561 41.818 1.00 50.84 199 MET A CA 1
ATOM 1590 C C . MET A 1 199 ? 8.530 25.430 42.533 1.00 50.84 199 MET A C 1
ATOM 1592 O O . MET A 1 199 ? 7.789 26.159 41.879 1.00 50.84 199 MET A O 1
ATOM 1596 N N . CYS A 1 200 ? 8.483 25.380 43.866 1.00 48.53 200 CYS A N 1
ATOM 1597 C CA . CYS A 1 200 ? 7.686 26.295 44.676 1.00 48.53 200 CYS A CA 1
ATOM 1598 C C . CYS A 1 200 ? 8.611 27.202 45.491 1.00 48.53 200 CYS A C 1
ATOM 1600 O O . CYS A 1 200 ? 8.745 27.003 46.695 1.00 48.53 200 CYS A O 1
ATOM 1602 N N . TYR A 1 201 ? 9.260 28.154 44.816 1.00 44.66 201 TYR A N 1
ATOM 1603 C CA . TYR A 1 201 ? 9.529 29.512 45.305 1.00 44.66 201 TYR A CA 1
ATOM 1604 C C . TYR A 1 201 ? 9.810 30.439 44.122 1.00 44.66 201 TYR A C 1
ATOM 1606 O O . TYR A 1 201 ? 10.570 30.021 43.220 1.00 44.66 201 TYR A O 1
#

pLDDT: mean 70.07, std 21.71, range [33.0, 94.44]

Sequence (201 aa):
MLPDPLLCWKGTRSHRRSRDVFPKEGYVRAVDFLESQFGCPDDVAKCLSDEMGDGTGMTPTDITSFRKRVRLVTSREISLTEMGYESSSNCPTTVKRVVRRLPDSMELRWAGIALNTRQEGTKLLFRRPVWYLEESLSNFFYCYGQGNSTLSRWKGDEDTRQSHGVRRKINVIAGRLDENCSVRCENHGLESCSKFLPMCY

Organism: Fasciola hepatica (NCBI:txid6192)

Radius of gyration: 27.05 Å; chains: 1; bounding box: 71×49×70 Å

Foldseek 3Di:
DDDDPPPPPDDDPDDDDDPPPPPVVVVVVVVVVCCVPPNDLVVVLVVLLVVLLDDAADDLPCLVVLVVSLVSLVVSCVVCVVSVNQVSCLDPVSLVSNLRSYPPVSSVVVVVVVVVCVVVVHRDGSVNVSVSSVVVSVVVVPPPPPPDDPPDPPDPPPDDDDDDDDDDDDDDDPDDDQDQDPVPRDRDDPVPDPVPVVVPD